Protein AF-A0A956XVD4-F1 (afdb_monomer)

Radius of gyration: 36.99 Å; Cα contacts (8 Å, |Δi|>4): 194; chains: 1; bounding box: 82×41×100 Å

pLDDT: mean 79.67, std 8.12, range [53.41, 93.25]

Solvent-accessible surface area (backbone atoms only — not comparable to full-atom values): 11921 Å² total; per-residue (Å²): 130,86,59,66,68,60,54,52,50,52,51,56,51,41,66,78,53,68,77,80,88,71,88,68,97,62,80,93,69,81,79,79,80,76,77,88,73,91,76,85,77,87,74,68,97,70,76,52,72,69,56,45,51,49,46,48,70,77,65,29,66,73,76,35,68,74,52,40,58,74,69,52,75,79,73,77,79,81,81,66,63,72,94,60,85,73,51,72,72,52,46,52,51,41,35,40,70,33,73,46,47,75,38,72,38,66,43,92,91,56,44,52,28,35,34,39,37,43,62,45,78,40,82,36,82,73,45,79,45,80,42,62,36,96,91,40,81,88,42,77,37,79,49,70,42,73,40,79,42,82,43,44,36,41,38,36,40,27,80,90,67,51,73,48,78,39,65,45,71,65,51,49,50,50,52,47,62,76,36,40,66,44,54,51,50,51,50,55,63,75,35,103

Secondary structure (DSSP, 8-state):
---HHHHHHHHHHHHHSPPPPPPPSS-S-PPPPPP--S------SS--HHHHHHHHHHH-GGGSHHHHHHHPPPPPPP----SSPPPHHHHHHHHHTTTTTTEEEE-SSSSEEEEEEEEEEEEEEEEEEEEEETTEEEEEEEEEEEEEEEEEEEEEEETTS-EEEEESHHHHHHHHHHTHHHHHHHHHHH--

Nearest PDB structures (foldseek):
  4zm8-assembly2_D  TM=3.188E-01  e=3.267E-01  Ixodes scapularis
  4r79-assembly1_B  TM=1.629E-01  e=5.714E-01  Drosophila mauritiana

Foldseek 3Di:
DDDVVVVVVVVVVCVVVPDDDDDDPDDPDDDPDPPPPVDDDDDDPDADPVNVVVCCVPPNPCPDPVNVVVVDDPDDDDQDDDPDQDDLVRLLVCQQVQVQQQPWFAAPPQGTKGKHKHKDWDKDFPDWDWDADPPGNVHIDTDTDIDTDIKMKMWIQGPVRDIDIDIDDVSSSVRCVRRVVRSSVSVNVVRD

Structure (mmCIF, N/CA/C/O backbone):
data_AF-A0A956XVD4-F1
#
_entry.id   AF-A0A956XVD4-F1
#
loop_
_atom_site.group_PDB
_atom_site.id
_atom_site.type_symbol
_atom_site.label_atom_id
_atom_site.label_alt_id
_atom_site.label_comp_id
_atom_site.label_asym_id
_atom_site.label_entity_id
_atom_site.label_seq_id
_atom_site.pdbx_PDB_ins_code
_atom_site.Cartn_x
_atom_site.Cartn_y
_atom_site.Cartn_z
_atom_site.occupancy
_atom_site.B_iso_or_equiv
_atom_site.auth_seq_id
_atom_site.auth_comp_id
_atom_site.auth_asym_id
_atom_site.auth_atom_id
_atom_site.pdbx_PDB_model_num
ATOM 1 N N . HIS A 1 1 ? 32.711 5.032 44.242 1.00 53.41 1 HIS A N 1
ATOM 2 C CA . HIS A 1 1 ? 31.603 4.250 44.829 1.00 53.41 1 HIS A CA 1
ATOM 3 C C . HIS A 1 1 ? 31.766 4.259 46.342 1.00 53.41 1 HIS A C 1
ATOM 5 O O . HIS A 1 1 ? 32.894 4.047 46.770 1.00 53.41 1 HIS A O 1
ATOM 11 N N . PRO A 1 2 ? 30.729 4.577 47.139 1.00 70.44 2 PRO A N 1
ATOM 12 C CA . PRO A 1 2 ? 30.855 4.567 48.596 1.00 70.44 2 PRO A CA 1
ATOM 13 C C . PRO A 1 2 ? 31.150 3.144 49.097 1.00 70.44 2 PRO A C 1
ATOM 15 O O . PRO A 1 2 ? 30.597 2.176 48.572 1.00 70.44 2 PRO A O 1
ATOM 18 N N . ASN A 1 3 ? 32.058 3.027 50.067 1.00 80.31 3 ASN A N 1
ATOM 19 C CA . ASN A 1 3 ? 32.515 1.761 50.631 1.00 80.31 3 ASN A CA 1
ATOM 20 C C . ASN A 1 3 ? 31.391 1.130 51.485 1.00 80.31 3 ASN A C 1
ATOM 22 O O . ASN A 1 3 ? 30.953 1.741 52.462 1.00 80.31 3 ASN A O 1
ATOM 26 N N . PRO A 1 4 ? 30.897 -0.076 51.154 1.00 80.31 4 PRO A N 1
ATOM 27 C CA . PRO A 1 4 ? 29.769 -0.689 51.859 1.00 80.31 4 PRO A CA 1
ATOM 28 C C . PRO A 1 4 ? 30.067 -0.993 53.336 1.00 80.31 4 PRO A C 1
ATOM 30 O O . PRO A 1 4 ? 29.146 -0.979 54.152 1.00 80.31 4 PRO A O 1
ATOM 33 N N . ALA A 1 5 ? 31.336 -1.213 53.697 1.00 83.31 5 ALA A N 1
ATOM 34 C CA . ALA A 1 5 ? 31.737 -1.438 55.086 1.00 83.31 5 ALA A CA 1
ATOM 35 C C . ALA A 1 5 ? 31.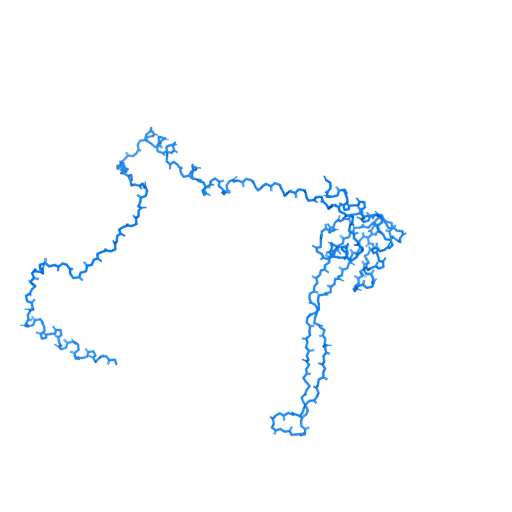562 -0.176 55.952 1.00 83.31 5 ALA A C 1
ATOM 37 O O . ALA A 1 5 ? 31.090 -0.260 57.084 1.00 83.31 5 ALA A O 1
ATOM 38 N N . GLU A 1 6 ? 31.869 0.999 55.400 1.00 84.75 6 GLU A N 1
ATOM 39 C CA . GLU A 1 6 ? 31.690 2.289 56.081 1.00 84.75 6 GLU A CA 1
ATOM 40 C C . GLU A 1 6 ? 30.208 2.623 56.270 1.00 84.75 6 GLU A C 1
ATOM 42 O O . GLU A 1 6 ? 29.808 3.086 57.337 1.00 84.75 6 GLU A O 1
ATOM 47 N N . LEU A 1 7 ? 29.372 2.327 55.267 1.00 83.50 7 LEU A N 1
ATOM 48 C CA . LEU A 1 7 ? 27.923 2.504 55.375 1.00 83.50 7 LEU A CA 1
ATOM 49 C C . LEU A 1 7 ? 27.330 1.613 56.474 1.00 83.50 7 LEU A C 1
ATOM 51 O O . LEU A 1 7 ? 26.501 2.071 57.258 1.00 83.50 7 LEU A O 1
ATOM 55 N N . TYR A 1 8 ? 27.762 0.352 56.545 1.00 84.44 8 TYR A N 1
ATOM 56 C CA . TYR A 1 8 ? 27.303 -0.577 57.575 1.00 84.44 8 TYR A CA 1
ATOM 57 C C . TYR A 1 8 ? 27.685 -0.098 58.980 1.00 84.44 8 TYR A C 1
ATOM 59 O O . TYR A 1 8 ? 26.832 -0.071 59.869 1.00 84.44 8 TYR A O 1
ATOM 67 N N . GLN A 1 9 ? 28.926 0.360 59.162 1.00 84.88 9 GLN A N 1
ATOM 68 C CA . GLN A 1 9 ? 29.383 0.908 60.437 1.00 84.88 9 GLN A CA 1
ATOM 69 C C . GLN A 1 9 ? 28.576 2.154 60.836 1.00 84.88 9 GLN A C 1
ATOM 71 O O . GLN A 1 9 ? 28.081 2.232 61.956 1.00 84.88 9 GLN A O 1
ATOM 76 N N . HIS A 1 10 ? 28.323 3.065 59.891 1.00 84.25 10 HIS A N 1
ATOM 77 C CA . HIS A 1 10 ? 27.513 4.264 60.119 1.00 84.25 10 HIS A CA 1
ATOM 78 C C . HIS A 1 10 ? 26.057 3.940 60.510 1.00 84.25 10 HIS A C 1
ATOM 80 O O . HIS A 1 10 ? 25.452 4.642 61.322 1.00 84.25 10 HIS A O 1
ATOM 86 N N . ILE A 1 11 ? 25.470 2.873 59.957 1.00 83.75 11 ILE A N 1
ATOM 87 C CA . ILE A 1 11 ? 24.129 2.407 60.346 1.00 83.75 11 ILE A CA 1
ATOM 88 C C . ILE A 1 11 ? 24.143 1.837 61.772 1.00 83.75 11 ILE A C 1
ATOM 90 O O . ILE A 1 11 ? 23.226 2.117 62.547 1.00 83.75 11 ILE A O 1
ATOM 94 N N . LEU A 1 12 ? 25.171 1.061 62.134 1.00 85.25 12 LEU A N 1
ATOM 95 C CA . LEU A 1 12 ? 25.326 0.529 63.492 1.00 85.25 12 LEU A CA 1
ATOM 96 C C . LEU A 1 12 ? 25.522 1.645 64.525 1.00 85.25 12 LEU A C 1
ATOM 98 O O . LEU A 1 12 ? 24.892 1.614 65.583 1.00 85.25 12 LEU A O 1
ATOM 102 N N . ASP A 1 13 ? 26.318 2.659 64.199 1.00 83.56 13 ASP A N 1
ATOM 103 C CA . ASP A 1 13 ? 26.520 3.829 65.055 1.00 83.56 13 ASP A CA 1
ATOM 104 C C . ASP A 1 13 ? 25.223 4.644 65.194 1.00 83.56 13 ASP A C 1
ATOM 106 O O . ASP A 1 13 ? 24.834 5.016 66.303 1.00 83.56 13 ASP A O 1
ATOM 110 N N . GLY A 1 14 ? 24.478 4.821 64.097 1.00 81.69 14 GLY A N 1
ATOM 111 C CA . GLY A 1 14 ? 23.162 5.470 64.101 1.00 81.69 14 GLY A CA 1
ATOM 112 C C . GLY A 1 14 ? 22.092 4.712 64.896 1.00 81.69 14 GLY A C 1
ATOM 113 O O . GLY A 1 14 ? 21.185 5.332 65.451 1.00 81.69 14 GLY A O 1
ATOM 114 N N . LYS A 1 15 ? 22.202 3.383 65.017 1.00 79.00 15 LYS A N 1
ATOM 115 C CA . LYS A 1 15 ? 21.350 2.581 65.912 1.00 79.00 15 LYS A CA 1
ATOM 116 C C . LYS A 1 15 ? 21.656 2.867 67.385 1.00 79.00 15 LYS A C 1
ATOM 118 O O . LYS A 1 15 ? 20.733 2.908 68.195 1.00 79.00 15 LYS A O 1
ATOM 123 N N . ASN A 1 16 ? 22.930 3.061 67.725 1.00 82.38 16 ASN A N 1
ATOM 124 C CA . ASN A 1 16 ? 23.367 3.356 69.092 1.00 82.38 16 ASN A CA 1
ATOM 125 C C . ASN A 1 16 ? 23.096 4.816 69.495 1.00 82.38 16 ASN A C 1
ATOM 127 O O . ASN A 1 16 ? 23.002 5.116 70.684 1.00 82.38 16 ASN A O 1
ATOM 131 N N . GLN A 1 17 ? 22.936 5.711 68.518 1.00 83.19 17 GLN A N 1
ATOM 132 C CA . GLN A 1 17 ? 22.578 7.118 68.711 1.00 83.19 17 GLN A CA 1
ATOM 133 C C . GLN A 1 17 ? 21.357 7.481 67.850 1.00 83.19 17 GLN A C 1
ATOM 135 O O . GLN A 1 17 ? 21.494 8.171 66.834 1.00 83.19 17 GLN A O 1
ATOM 140 N N . PRO A 1 18 ? 20.148 7.014 68.221 1.00 79.31 18 PRO A N 1
ATOM 141 C CA . PRO A 1 18 ? 18.955 7.255 67.426 1.00 79.31 18 PRO A CA 1
ATOM 142 C C . PRO A 1 18 ? 18.681 8.756 67.340 1.00 79.31 18 PRO A C 1
ATOM 144 O O . PRO A 1 18 ? 18.517 9.441 68.352 1.00 79.31 18 PRO A O 1
ATOM 147 N N . ARG A 1 19 ? 18.615 9.279 66.115 1.00 80.06 19 ARG A N 1
ATOM 148 C CA . ARG A 1 19 ? 18.271 10.682 65.886 1.00 80.06 19 ARG A CA 1
ATOM 149 C C . ARG A 1 19 ? 16.779 10.880 66.186 1.00 80.06 19 ARG A C 1
ATOM 151 O O . ARG A 1 19 ? 15.957 10.248 65.520 1.00 80.06 19 ARG A O 1
ATOM 158 N N . PRO A 1 20 ? 16.401 11.739 67.147 1.00 81.56 20 PRO A N 1
ATOM 159 C CA . PRO A 1 20 ? 14.997 11.982 67.447 1.00 81.56 20 PRO A CA 1
ATOM 160 C C . PRO A 1 20 ? 14.316 12.638 66.242 1.00 81.56 20 PRO A C 1
ATOM 162 O O . PRO A 1 20 ? 14.824 13.610 65.678 1.00 81.56 20 PRO A O 1
ATOM 165 N N . LEU A 1 21 ? 13.170 12.090 65.833 1.00 81.69 21 LEU A N 1
ATOM 166 C CA . LEU A 1 21 ? 12.344 12.683 64.786 1.00 81.69 21 LEU A CA 1
ATOM 167 C C . LEU A 1 21 ? 11.629 13.903 65.365 1.00 81.69 21 LEU A C 1
ATOM 169 O O . LEU A 1 21 ? 10.817 13.785 66.280 1.00 81.69 21 LEU A O 1
ATOM 173 N N . THR A 1 22 ? 11.930 15.079 64.830 1.00 83.75 22 THR A N 1
ATOM 174 C CA . THR A 1 22 ? 11.245 16.325 65.176 1.00 83.75 22 THR A CA 1
ATOM 175 C C . THR A 1 22 ? 10.204 16.642 64.113 1.00 83.75 22 THR A C 1
ATOM 177 O O . THR A 1 22 ? 10.495 16.554 62.918 1.00 83.75 22 THR A O 1
ATOM 180 N N . VAL A 1 23 ? 9.002 17.038 64.534 1.00 84.38 23 VAL A N 1
ATOM 181 C CA . VAL A 1 23 ? 7.972 17.530 63.611 1.00 84.38 23 VAL A CA 1
ATOM 182 C C . VAL A 1 23 ? 8.494 18.804 62.952 1.00 84.38 23 VAL A C 1
ATOM 184 O O . VAL A 1 23 ? 8.826 19.767 63.640 1.00 84.38 23 VAL A O 1
ATOM 187 N N . GLN A 1 24 ? 8.600 18.793 61.624 1.00 82.50 24 GLN A N 1
ATOM 188 C CA . GLN A 1 24 ? 8.979 19.983 60.870 1.00 82.50 24 GLN A CA 1
ATOM 189 C C . GLN A 1 24 ? 7.760 20.909 60.756 1.00 82.50 24 GLN A C 1
ATOM 191 O O . GLN A 1 24 ? 6.672 20.417 60.450 1.00 82.50 24 GLN A O 1
ATOM 196 N N . PRO A 1 25 ? 7.912 22.226 60.983 1.00 83.44 25 PRO A N 1
ATOM 197 C CA . PRO A 1 25 ? 6.799 23.172 60.899 1.00 83.44 25 PRO A CA 1
ATOM 198 C C . PRO A 1 25 ? 6.277 23.336 59.465 1.00 83.44 25 PRO A C 1
ATOM 200 O O . PRO A 1 25 ? 5.103 23.636 59.272 1.00 83.44 25 PRO A O 1
ATOM 203 N N . GLU A 1 26 ? 7.126 23.096 58.461 1.00 84.19 26 GLU A N 1
ATOM 204 C CA . GLU A 1 26 ? 6.766 23.168 57.048 1.00 84.19 26 GLU A CA 1
ATOM 205 C C . GLU A 1 26 ? 7.155 21.876 56.309 1.00 84.19 26 GLU A C 1
ATOM 207 O O . GLU A 1 26 ? 8.223 21.305 56.565 1.00 84.19 26 GLU A O 1
ATOM 212 N N . PRO A 1 27 ? 6.309 21.387 55.383 1.00 82.38 27 PRO A N 1
ATOM 213 C CA . PRO A 1 27 ? 6.600 20.186 54.617 1.00 82.38 27 PRO A CA 1
ATOM 214 C C . PRO A 1 27 ? 7.745 20.439 53.627 1.00 82.38 27 PRO A C 1
ATOM 216 O O . PRO A 1 27 ? 7.629 21.246 52.708 1.00 82.38 27 PRO A O 1
ATOM 219 N N . LEU A 1 28 ? 8.835 19.682 53.773 1.00 82.81 28 LEU A N 1
ATOM 220 C CA . LEU A 1 28 ? 9.997 19.735 52.871 1.00 82.81 28 LEU A CA 1
ATOM 221 C C . LEU A 1 28 ? 9.715 19.151 51.474 1.00 82.81 28 LEU A C 1
ATOM 223 O O . LEU A 1 28 ? 10.514 19.329 50.558 1.00 82.81 28 LEU A O 1
ATOM 227 N N . TYR A 1 29 ? 8.585 18.459 51.302 1.00 80.56 29 TYR A N 1
ATOM 228 C CA . TYR A 1 29 ? 8.195 17.818 50.050 1.00 80.56 29 TYR A CA 1
ATOM 229 C C . TYR A 1 29 ? 6.742 18.141 49.712 1.00 80.56 29 TYR A C 1
ATOM 231 O O . TYR A 1 29 ? 5.862 18.090 50.571 1.00 80.56 29 TYR A O 1
ATOM 239 N N . LYS A 1 30 ? 6.490 18.441 48.436 1.00 81.62 30 LYS A N 1
ATOM 240 C CA . LYS A 1 30 ? 5.142 18.584 47.884 1.00 81.62 30 LYS A CA 1
ATOM 241 C C . LYS A 1 30 ? 4.799 17.323 47.107 1.00 81.62 30 LYS A C 1
ATOM 243 O O . LYS A 1 30 ? 5.556 16.917 46.228 1.00 81.62 30 LYS A O 1
ATOM 248 N N . LEU A 1 31 ? 3.659 16.718 47.426 1.00 81.19 31 LEU A N 1
ATOM 249 C CA . LEU A 1 31 ? 3.096 15.665 46.588 1.00 81.19 31 LEU A CA 1
ATOM 250 C C . LEU A 1 31 ? 2.686 16.269 45.236 1.00 81.19 31 LEU A C 1
ATOM 252 O O . LEU A 1 31 ? 2.231 17.418 45.200 1.00 81.19 31 LEU A O 1
ATOM 256 N N . PRO A 1 32 ? 2.848 15.532 44.125 1.00 82.38 32 PRO A N 1
ATOM 257 C CA . PRO A 1 32 ? 2.326 15.977 42.844 1.00 82.38 32 PRO A CA 1
ATOM 258 C C . PRO A 1 32 ? 0.808 16.144 42.944 1.00 82.38 32 PRO A C 1
ATOM 260 O O . PRO A 1 32 ? 0.134 15.380 43.639 1.00 82.38 32 PRO A O 1
ATOM 263 N N . ALA A 1 33 ? 0.270 17.146 42.247 1.00 81.31 33 ALA A N 1
ATOM 264 C CA . ALA A 1 33 ? -1.173 17.293 42.142 1.00 81.31 33 ALA A CA 1
ATOM 265 C C . ALA A 1 33 ? -1.751 16.008 41.520 1.00 81.31 33 ALA A C 1
ATOM 267 O O . ALA A 1 33 ? -1.218 15.545 40.504 1.00 81.31 33 ALA A O 1
ATOM 268 N N . PRO A 1 34 ? -2.796 15.407 42.115 1.00 75.81 34 PRO A N 1
ATOM 269 C CA . PRO A 1 34 ? -3.430 14.244 41.522 1.00 75.81 34 PRO A CA 1
ATOM 270 C C . PRO A 1 34 ? -3.939 14.605 40.120 1.00 75.81 34 PRO A C 1
ATOM 272 O O . PRO A 1 34 ? -4.368 15.743 39.895 1.00 75.81 34 PRO A O 1
ATOM 275 N N . PRO A 1 35 ? -3.885 13.664 39.163 1.00 78.19 35 PRO A N 1
ATOM 276 C CA . PRO A 1 35 ? -4.426 13.910 37.837 1.00 78.19 35 PRO A CA 1
ATOM 277 C C . PRO A 1 35 ? -5.919 14.257 37.951 1.00 78.19 35 PRO A C 1
ATOM 279 O O . PRO A 1 35 ? -6.598 13.731 38.837 1.00 78.19 35 PRO A O 1
ATOM 282 N N . PRO A 1 36 ? -6.455 15.124 37.076 1.00 73.62 36 PRO A N 1
ATOM 283 C CA . PRO A 1 36 ? -7.881 15.411 37.047 1.00 73.62 36 PRO A CA 1
ATOM 284 C C . PRO A 1 36 ? -8.636 14.150 36.609 1.00 73.62 36 PRO A C 1
ATOM 286 O O . PRO A 1 36 ? -8.777 13.861 35.422 1.00 73.62 36 PRO A O 1
ATOM 289 N N . ILE A 1 37 ? -9.099 13.366 37.581 1.00 68.19 37 ILE A N 1
ATOM 290 C CA . ILE A 1 37 ? -9.984 12.229 37.346 1.00 68.19 37 ILE A CA 1
ATOM 291 C C . ILE A 1 37 ? -11.365 12.815 37.044 1.00 68.19 37 ILE A C 1
ATOM 293 O O . ILE A 1 37 ? -12.005 13.397 37.916 1.00 68.19 37 ILE A O 1
ATOM 297 N N . THR A 1 38 ? -11.829 12.689 35.801 1.00 64.19 38 THR A N 1
ATOM 298 C CA . THR A 1 38 ? -13.123 13.247 35.366 1.00 64.19 38 THR A CA 1
ATOM 299 C C . THR A 1 38 ? -14.325 12.517 35.959 1.00 64.19 38 THR A C 1
ATOM 301 O O . THR A 1 38 ? -15.432 13.053 35.952 1.00 64.19 38 THR A O 1
ATOM 304 N N . ARG A 1 39 ? -14.137 11.301 36.485 1.00 63.12 39 ARG A N 1
ATOM 305 C CA . ARG A 1 39 ? -15.208 10.520 37.106 1.00 63.12 39 ARG A CA 1
ATOM 306 C C . ARG A 1 39 ? -14.649 9.537 38.128 1.00 63.12 39 ARG A C 1
ATOM 308 O O . ARG A 1 39 ? -13.939 8.604 37.769 1.00 63.12 39 ARG A O 1
ATOM 315 N N . PHE A 1 40 ? -14.992 9.749 39.392 1.00 56.84 40 PHE A N 1
ATOM 316 C CA . PHE A 1 40 ? -14.792 8.782 40.465 1.00 56.84 40 PHE A CA 1
ATOM 317 C C . PHE A 1 40 ? -16.179 8.279 40.863 1.00 56.84 40 PHE A C 1
ATOM 319 O O . PHE A 1 40 ? -17.046 9.089 41.193 1.00 56.84 40 PHE A O 1
ATOM 326 N N . VAL A 1 41 ? -16.424 6.974 40.757 1.00 59.78 41 VAL A N 1
ATOM 327 C CA . VAL A 1 41 ? -17.734 6.384 41.059 1.00 59.78 41 VAL A CA 1
ATOM 328 C C . VAL A 1 41 ? -17.529 5.312 42.111 1.00 59.78 41 VAL A C 1
ATOM 330 O O . VAL A 1 41 ? -16.741 4.390 41.917 1.00 59.78 41 VAL A O 1
ATOM 333 N N . PHE A 1 42 ? -18.228 5.452 43.231 1.00 59.50 42 PHE A N 1
ATOM 334 C CA . PHE A 1 42 ? -18.310 4.400 44.231 1.00 59.50 42 PHE A CA 1
ATOM 335 C C . PHE A 1 42 ? -19.310 3.360 43.731 1.00 59.50 42 PHE A C 1
ATOM 337 O O . PHE A 1 42 ? -20.489 3.669 43.554 1.00 59.50 42 PHE A O 1
ATOM 344 N N . ALA A 1 43 ? -18.821 2.157 43.442 1.00 63.00 43 ALA A N 1
ATOM 345 C CA . ALA A 1 43 ? -19.676 1.019 43.144 1.00 63.00 43 ALA A CA 1
ATOM 346 C C . ALA A 1 43 ? -20.137 0.377 44.467 1.00 63.00 43 ALA A C 1
ATOM 348 O O . ALA A 1 43 ? -19.338 0.305 45.403 1.00 63.00 43 ALA A O 1
ATOM 349 N N . PRO A 1 44 ? -21.396 -0.076 44.568 1.00 68.12 44 PRO A N 1
ATOM 350 C CA . PRO A 1 44 ? -21.841 -0.919 45.672 1.00 68.12 44 PRO A CA 1
ATOM 351 C C . PRO A 1 44 ? -21.053 -2.237 45.694 1.00 68.12 44 PRO A C 1
ATOM 353 O O . PRO A 1 44 ? -20.711 -2.761 44.634 1.00 68.12 44 PRO A O 1
ATOM 356 N N . ASP A 1 45 ? -20.821 -2.805 46.880 1.00 73.06 45 ASP A N 1
ATOM 357 C CA . ASP A 1 45 ? -20.114 -4.091 47.026 1.00 73.06 45 ASP A CA 1
ATOM 358 C C . ASP A 1 45 ? -20.857 -5.265 46.357 1.00 73.06 45 ASP A C 1
ATOM 360 O O . ASP A 1 45 ? -20.249 -6.276 46.008 1.00 73.06 45 ASP A O 1
ATOM 364 N N . ILE A 1 46 ? -22.176 -5.134 46.161 1.00 76.38 46 ILE A N 1
ATOM 365 C CA . ILE A 1 46 ? -23.029 -6.114 45.483 1.00 76.38 46 ILE A CA 1
ATOM 366 C C . ILE A 1 46 ? -23.896 -5.372 44.465 1.00 76.38 46 ILE A C 1
ATOM 368 O O . ILE A 1 46 ? -24.658 -4.480 44.830 1.00 76.38 46 ILE A O 1
ATOM 372 N N . ILE A 1 47 ? -23.779 -5.759 43.195 1.00 79.06 47 ILE A N 1
ATOM 373 C CA . ILE A 1 47 ? -24.565 -5.217 42.084 1.00 79.06 47 ILE A CA 1
ATOM 374 C C . ILE A 1 47 ? -25.681 -6.219 41.768 1.00 79.06 47 ILE A C 1
ATOM 376 O O . ILE A 1 47 ? -25.395 -7.354 41.389 1.00 79.06 47 ILE A O 1
ATOM 380 N N . ASP A 1 48 ? -26.938 -5.807 41.935 1.00 87.31 48 ASP A N 1
ATOM 381 C CA . ASP A 1 48 ? -28.104 -6.566 41.466 1.00 87.31 48 ASP A CA 1
ATOM 382 C C . ASP A 1 48 ? -28.349 -6.349 39.955 1.00 87.31 48 ASP A C 1
ATOM 384 O O . ASP A 1 48 ? -27.707 -5.512 39.315 1.00 87.31 48 ASP A O 1
ATOM 388 N N . GLU A 1 49 ? -29.250 -7.128 39.348 1.00 88.06 49 GLU A N 1
ATOM 389 C CA . GLU A 1 49 ? -29.502 -7.063 37.899 1.00 88.06 49 GLU A CA 1
ATOM 390 C C . GLU A 1 49 ? -29.995 -5.681 37.437 1.00 88.06 49 GLU A C 1
ATOM 392 O O . GLU A 1 49 ? -29.570 -5.192 36.386 1.00 88.06 49 GLU A O 1
ATOM 397 N N . GLU A 1 50 ? -30.847 -5.021 38.224 1.00 86.75 50 GLU A N 1
ATOM 398 C CA . GLU A 1 50 ? -31.392 -3.701 37.889 1.00 86.75 50 GLU A CA 1
ATOM 399 C C . GLU A 1 50 ? -30.305 -2.618 37.937 1.00 86.75 50 GLU A C 1
ATOM 401 O O . GLU A 1 50 ? -30.185 -1.793 37.023 1.00 86.75 50 GLU A O 1
ATOM 406 N N . GLN A 1 51 ? -29.456 -2.649 38.964 1.00 81.69 51 GLN A N 1
ATOM 407 C CA . GLN A 1 51 ? -28.304 -1.762 39.102 1.00 81.69 51 GLN A CA 1
ATOM 408 C C . GLN A 1 51 ? -27.261 -2.034 38.020 1.00 81.69 51 GLN A C 1
ATOM 410 O O . GLN A 1 51 ? -26.709 -1.089 37.453 1.00 81.69 51 GLN A O 1
ATOM 415 N N . GLY A 1 52 ? -27.021 -3.302 37.681 1.00 82.38 52 GLY A N 1
ATOM 416 C CA . GLY A 1 52 ? -26.125 -3.697 36.599 1.00 82.38 52 GLY A CA 1
ATOM 417 C C . GLY A 1 52 ? -26.588 -3.146 35.253 1.00 82.38 52 GLY A C 1
ATOM 418 O O . GLY A 1 52 ? -25.806 -2.512 34.538 1.00 82.38 52 GLY A O 1
ATOM 419 N N . LEU A 1 53 ? -27.877 -3.298 34.937 1.00 85.88 53 LEU A N 1
ATOM 420 C CA . LEU A 1 53 ? -28.464 -2.742 33.720 1.00 85.88 53 LEU A CA 1
ATOM 421 C C . LEU A 1 53 ? -28.320 -1.217 33.681 1.00 85.88 53 LEU A C 1
ATOM 423 O O . LEU A 1 53 ? -27.899 -0.661 32.663 1.00 85.88 53 LEU A O 1
ATOM 427 N N . ARG A 1 54 ? -28.605 -0.541 34.797 1.00 83.50 54 ARG A N 1
ATOM 428 C CA . ARG A 1 54 ? -28.462 0.912 34.908 1.00 83.50 54 ARG A CA 1
ATOM 429 C C . ARG A 1 54 ? -27.015 1.366 34.697 1.00 83.50 54 ARG A C 1
ATOM 431 O O . ARG A 1 54 ? -26.780 2.308 33.943 1.00 83.50 54 ARG A O 1
ATOM 438 N N . LEU A 1 55 ? -26.035 0.678 35.284 1.00 83.31 55 LEU A N 1
ATOM 439 C CA . LEU A 1 55 ? -24.611 0.982 35.101 1.00 83.31 55 LEU A CA 1
ATOM 440 C C . LEU A 1 55 ? -24.162 0.783 33.648 1.00 83.31 55 LEU A C 1
ATOM 442 O O . LEU A 1 55 ? -23.446 1.625 33.108 1.00 83.31 55 LEU A O 1
ATOM 446 N N . ILE A 1 56 ? -24.620 -0.278 32.981 1.00 83.88 56 ILE A N 1
ATOM 447 C CA . ILE A 1 56 ? -24.323 -0.524 31.561 1.00 83.88 56 ILE A CA 1
ATOM 448 C C . ILE A 1 56 ? -24.959 0.552 30.674 1.00 83.88 56 ILE A C 1
ATOM 450 O O . ILE A 1 56 ? -24.328 1.027 29.723 1.00 83.88 56 ILE A O 1
ATOM 454 N N . GLN A 1 57 ? -26.192 0.961 30.972 1.00 83.75 57 GLN A N 1
ATOM 455 C CA . GLN A 1 57 ? -26.882 2.005 30.221 1.00 83.75 57 GLN A CA 1
ATOM 456 C C . GLN A 1 57 ? -26.248 3.378 30.440 1.00 83.75 57 GLN A C 1
ATOM 458 O O . GLN A 1 57 ? -26.076 4.119 29.479 1.00 83.75 57 GLN A O 1
ATOM 463 N N . GLU A 1 58 ? -25.880 3.750 31.662 1.00 81.75 58 GLU A N 1
ATOM 464 C CA . GLU A 1 58 ? -25.359 5.088 31.971 1.00 81.75 58 GLU A CA 1
ATOM 465 C C . GLU A 1 58 ? -23.851 5.223 31.712 1.00 81.75 58 GLU A C 1
ATOM 467 O O . GLU A 1 58 ? -23.382 6.302 31.338 1.00 81.75 58 GLU A O 1
ATOM 472 N N . GLN A 1 59 ? -23.089 4.145 31.914 1.00 78.31 59 GLN A N 1
ATOM 473 C CA . GLN A 1 59 ? -21.623 4.171 31.981 1.00 78.31 59 GLN A CA 1
ATOM 474 C C . GLN A 1 59 ? -20.938 3.044 31.200 1.00 78.31 59 GLN A C 1
ATOM 476 O O . GLN A 1 59 ? -19.719 2.898 31.285 1.00 78.31 59 GLN A O 1
ATOM 481 N N . GLY A 1 60 ? -21.682 2.250 30.429 1.00 80.25 60 GLY A N 1
ATOM 482 C CA . GLY A 1 60 ? -21.102 1.171 29.641 1.00 80.25 60 GLY A CA 1
ATOM 483 C C . GLY A 1 60 ? -20.009 1.673 28.695 1.00 80.25 60 GLY A C 1
ATOM 484 O O . GLY A 1 60 ? -20.179 2.677 28.000 1.00 80.25 60 GLY A O 1
ATOM 485 N N . ALA A 1 61 ? -18.896 0.936 28.632 1.00 79.81 61 ALA A N 1
ATOM 486 C CA . ALA A 1 61 ? -17.746 1.257 27.781 1.00 79.81 61 ALA A CA 1
ATOM 487 C C . ALA A 1 61 ? -18.122 1.412 26.296 1.00 79.81 61 ALA A C 1
ATOM 489 O O . ALA A 1 61 ? -17.466 2.158 25.569 1.00 79.81 61 ALA A O 1
ATOM 490 N N . TRP A 1 62 ? -19.224 0.780 25.874 1.00 79.69 62 TRP A N 1
ATOM 491 C CA . TRP A 1 62 ? -19.793 0.917 24.538 1.00 79.69 62 TRP A CA 1
ATOM 492 C C . TRP A 1 62 ? -20.160 2.359 24.180 1.00 79.69 62 TRP A C 1
ATOM 494 O O . TRP A 1 62 ? -20.114 2.706 23.011 1.00 79.69 62 TRP A O 1
ATOM 504 N N . LYS A 1 63 ? -20.473 3.231 25.144 1.00 80.44 63 LYS A N 1
ATOM 505 C CA . LYS A 1 63 ? -20.742 4.654 24.877 1.00 80.44 63 LYS A CA 1
ATOM 506 C C . LYS A 1 63 ? -19.484 5.482 24.627 1.00 80.44 63 LYS A C 1
ATOM 508 O O . LYS A 1 63 ? -19.591 6.640 24.236 1.00 80.44 63 LYS A O 1
ATO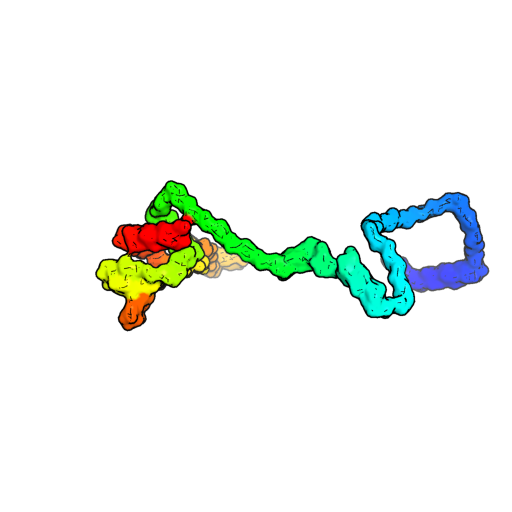M 513 N N . SER A 1 64 ? -18.298 4.940 24.901 1.00 84.31 64 SER A N 1
ATOM 514 C CA . SER A 1 64 ? -17.060 5.689 24.711 1.00 84.31 64 SER A CA 1
ATOM 515 C C . SER A 1 64 ? -16.742 5.842 23.224 1.00 84.31 64 SER A C 1
ATOM 517 O O . SER A 1 64 ? -16.822 4.883 22.458 1.00 84.31 64 SER A O 1
ATOM 519 N N . ASN A 1 65 ? -16.317 7.044 22.824 1.00 81.06 65 ASN A N 1
ATOM 520 C CA . ASN A 1 65 ? -15.920 7.320 21.441 1.00 81.06 65 ASN A CA 1
ATOM 521 C C . ASN A 1 65 ? -14.792 6.391 20.970 1.00 81.06 65 ASN A C 1
ATOM 523 O O . ASN A 1 65 ? -14.789 5.973 19.822 1.00 81.06 65 ASN A O 1
ATOM 527 N N . GLY A 1 66 ? -13.860 6.033 21.862 1.00 84.06 66 GLY A N 1
ATOM 528 C CA . GLY A 1 66 ? -12.777 5.103 21.540 1.00 84.06 66 GLY A CA 1
ATOM 529 C C . GLY A 1 66 ? -13.282 3.699 21.209 1.00 84.06 66 GLY A C 1
ATOM 530 O O . GLY A 1 66 ? -12.815 3.098 20.250 1.00 84.06 66 GLY A O 1
ATOM 531 N N . PHE A 1 67 ? -14.267 3.190 21.955 1.00 83.81 67 PHE A N 1
ATOM 532 C CA . PHE A 1 67 ? -14.874 1.893 21.661 1.00 83.81 67 PHE A CA 1
ATOM 533 C C . PHE A 1 67 ? -15.755 1.943 20.407 1.00 83.81 67 PHE A C 1
ATOM 535 O O . PHE A 1 67 ? -15.703 1.029 19.591 1.00 83.81 67 P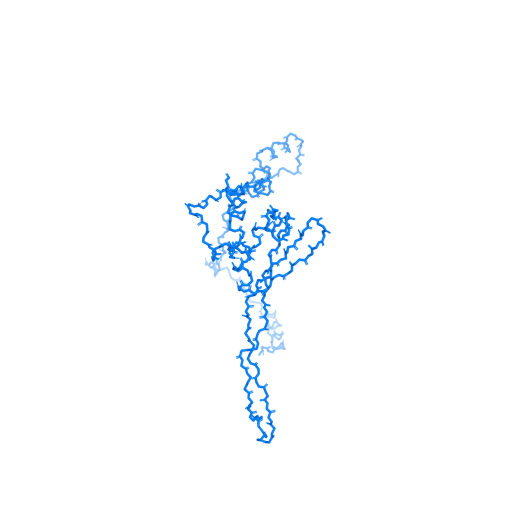HE A O 1
ATOM 542 N N . GLN A 1 68 ? -16.520 3.022 20.213 1.00 86.38 68 GLN A N 1
ATOM 543 C CA . GLN A 1 68 ? -17.318 3.221 18.998 1.00 86.38 68 GLN A CA 1
ATOM 544 C C . GLN A 1 68 ? -16.445 3.312 17.743 1.00 86.38 68 GLN A C 1
ATOM 546 O O . GLN A 1 68 ? -16.787 2.709 16.735 1.00 86.38 68 GLN A O 1
ATOM 551 N N . ALA A 1 69 ? -15.280 3.960 17.820 1.00 84.44 69 ALA A N 1
ATOM 552 C CA . ALA A 1 69 ? -14.333 4.035 16.708 1.00 84.44 69 ALA A CA 1
ATOM 553 C C . ALA A 1 69 ? -13.800 2.657 16.271 1.00 84.44 69 ALA A C 1
ATOM 555 O O . ALA A 1 69 ? -13.487 2.466 15.102 1.00 84.44 69 ALA A O 1
ATOM 556 N N . LEU A 1 70 ? -13.716 1.678 17.182 1.00 85.00 70 LEU A N 1
ATOM 557 C CA . LEU A 1 70 ? -13.323 0.303 16.837 1.00 85.00 70 LEU A CA 1
ATOM 558 C C . LEU A 1 70 ? -14.429 -0.464 16.102 1.00 85.00 70 LEU A C 1
ATOM 560 O O . LEU A 1 70 ? -14.140 -1.425 15.393 1.00 85.00 70 LEU A O 1
ATOM 564 N N . LEU A 1 71 ? -15.685 -0.062 16.302 1.00 86.81 71 LEU A N 1
ATOM 565 C CA . LEU A 1 71 ? -16.855 -0.631 15.635 1.00 86.81 71 LEU A CA 1
ATOM 566 C C . LEU A 1 71 ? -17.268 0.174 14.396 1.00 86.81 71 LEU A C 1
ATOM 568 O O . LEU A 1 71 ? -18.159 -0.251 13.660 1.00 86.81 71 LEU A O 1
ATOM 572 N N . GLU A 1 72 ? -16.648 1.332 14.171 1.00 83.56 72 GLU A N 1
ATOM 573 C CA . GLU A 1 72 ? -16.946 2.196 13.041 1.00 83.56 72 GLU A CA 1
ATOM 574 C C . GLU A 1 72 ? -16.494 1.509 11.749 1.00 83.56 72 GLU A C 1
ATOM 576 O O . GLU A 1 72 ? -15.323 1.178 11.557 1.00 83.56 72 GLU A O 1
ATOM 581 N N . VAL A 1 73 ? -17.449 1.271 10.850 1.00 83.69 73 VAL A N 1
ATOM 582 C CA . VAL A 1 73 ? -17.148 0.722 9.528 1.00 83.69 73 VAL A CA 1
ATOM 583 C C . VAL A 1 73 ? -16.327 1.769 8.768 1.00 83.69 73 VAL A C 1
ATOM 585 O O . VAL A 1 73 ? -16.776 2.915 8.667 1.00 83.69 73 VAL A O 1
ATOM 588 N N . PRO A 1 74 ? -15.151 1.411 8.213 1.00 77.88 74 PRO A N 1
ATOM 589 C CA . PRO A 1 74 ? -14.356 2.336 7.420 1.00 77.88 74 PRO A CA 1
ATOM 590 C C . PRO A 1 74 ? -15.214 2.945 6.317 1.00 77.88 74 PRO A C 1
ATOM 592 O O . PRO A 1 74 ? -15.864 2.223 5.555 1.00 77.88 74 PRO A O 1
ATOM 595 N N . ARG A 1 75 ? -15.225 4.279 6.232 1.00 76.19 75 ARG A N 1
ATOM 596 C CA . ARG A 1 75 ? -15.922 4.962 5.144 1.00 76.19 75 ARG A CA 1
ATOM 597 C C . ARG A 1 75 ? -15.360 4.469 3.808 1.00 76.19 75 ARG A C 1
ATOM 599 O O . ARG A 1 75 ? -14.137 4.331 3.694 1.00 76.19 75 ARG A O 1
ATOM 606 N N . PRO A 1 76 ? -16.219 4.204 2.807 1.00 77.50 76 PRO A N 1
ATOM 607 C CA . PRO A 1 76 ? -15.729 3.928 1.470 1.00 77.50 76 PRO A CA 1
ATOM 608 C C . PRO A 1 76 ? -14.825 5.093 1.040 1.00 77.50 76 PRO A C 1
ATOM 610 O O . PRO A 1 76 ? -15.148 6.248 1.342 1.00 77.50 76 PRO A O 1
ATOM 613 N N . PRO A 1 77 ? -13.672 4.808 0.413 1.00 73.25 77 PRO A N 1
ATOM 614 C CA . PRO A 1 77 ? -12.760 5.853 -0.024 1.00 73.25 77 PRO A CA 1
ATOM 615 C C . PRO A 1 77 ? -13.502 6.830 -0.938 1.00 73.25 77 PRO A C 1
ATOM 617 O O . PRO A 1 77 ? -14.292 6.409 -1.784 1.00 73.25 77 PRO A O 1
ATOM 620 N N . GLU A 1 78 ? -13.256 8.129 -0.755 1.00 68.88 78 GLU A N 1
ATOM 621 C CA . GLU A 1 78 ? -13.826 9.153 -1.629 1.00 68.88 78 GLU A CA 1
ATOM 622 C C . GLU A 1 78 ? -13.398 8.880 -3.077 1.00 68.88 78 GLU A C 1
ATOM 624 O O . GLU A 1 78 ? -12.218 8.649 -3.360 1.00 68.88 78 GLU A O 1
ATOM 629 N N . GLN A 1 79 ? -14.368 8.873 -3.994 1.00 63.09 79 GLN A N 1
ATOM 630 C CA . GLN A 1 79 ? -14.094 8.783 -5.424 1.00 63.09 79 GLN A CA 1
ATOM 631 C C . GLN A 1 79 ? -13.402 10.075 -5.858 1.00 63.09 79 GLN A C 1
ATOM 633 O O . GLN A 1 79 ? -13.997 11.151 -5.872 1.00 63.09 79 GLN A O 1
ATOM 638 N N . ILE A 1 80 ? -12.112 9.972 -6.167 1.00 62.03 80 ILE A N 1
ATOM 639 C CA . ILE A 1 80 ? -11.328 11.085 -6.694 1.00 62.03 80 ILE A CA 1
ATOM 640 C C . ILE A 1 80 ? -11.496 11.084 -8.212 1.00 62.03 80 ILE A C 1
ATOM 642 O O . ILE A 1 80 ? -10.937 10.224 -8.894 1.00 62.03 80 ILE A O 1
ATOM 646 N N . GLU A 1 81 ? -12.218 12.071 -8.738 1.00 59.03 81 GLU A N 1
ATOM 647 C CA . GLU A 1 81 ? -12.285 12.313 -10.178 1.00 59.03 81 GLU A CA 1
ATOM 648 C C . GLU A 1 81 ? -11.067 13.139 -10.633 1.00 59.03 81 GLU A C 1
ATOM 650 O O . GLU A 1 81 ? -10.854 14.266 -10.167 1.00 59.03 81 GLU A O 1
ATOM 655 N N . PRO A 1 82 ? -10.236 12.633 -11.558 1.00 59.66 82 PRO A N 1
ATOM 656 C CA . PRO A 1 82 ? -9.174 13.438 -12.137 1.00 59.66 82 PRO A CA 1
ATOM 657 C C . PRO A 1 82 ? -9.770 14.526 -13.044 1.00 59.66 82 PRO A C 1
ATOM 659 O O . PRO A 1 82 ? -10.353 14.235 -14.085 1.00 59.66 82 PRO A O 1
ATOM 662 N N . VAL A 1 83 ? -9.546 15.798 -12.689 1.00 67.56 83 VAL A N 1
ATOM 663 C CA . VAL A 1 83 ? -10.017 16.985 -13.443 1.00 67.56 83 VAL A CA 1
ATOM 664 C C . VAL A 1 83 ? -9.522 16.998 -14.900 1.00 67.56 83 VAL A C 1
ATOM 666 O O . VAL A 1 83 ? -10.137 17.603 -15.775 1.00 67.56 83 VAL A O 1
ATOM 669 N N . VAL A 1 84 ? -8.399 16.329 -15.181 1.00 69.31 84 VAL A N 1
ATOM 670 C CA . VAL A 1 84 ? -7.806 16.232 -16.519 1.00 69.31 84 VAL A CA 1
ATOM 671 C C . VAL A 1 84 ? -7.365 14.798 -16.782 1.00 69.31 84 VAL A C 1
ATOM 673 O O . VAL A 1 84 ? -6.734 14.171 -15.930 1.00 69.31 84 VAL A O 1
ATOM 676 N N . ALA A 1 85 ? -7.633 14.301 -17.993 1.00 66.75 85 ALA A N 1
ATOM 677 C CA . ALA A 1 85 ? -7.169 12.987 -18.423 1.00 66.75 85 ALA A CA 1
ATOM 678 C C . ALA A 1 85 ? -5.634 12.869 -18.275 1.00 66.75 85 ALA A C 1
ATOM 680 O O . ALA A 1 85 ? -4.895 13.771 -18.697 1.00 66.75 85 ALA A O 1
ATOM 681 N N . PRO A 1 86 ? -5.125 11.772 -17.691 1.00 70.81 86 PRO A N 1
ATOM 682 C CA . PRO A 1 86 ? -3.704 11.633 -17.417 1.00 70.81 86 PRO A CA 1
ATOM 683 C C . PRO A 1 86 ? -2.886 11.591 -18.717 1.00 70.81 86 PRO A C 1
ATOM 685 O O . PRO A 1 86 ? -3.219 10.911 -19.687 1.00 70.81 86 PRO A O 1
ATOM 688 N N . ARG A 1 87 ? -1.774 12.337 -18.738 1.00 79.56 87 ARG A N 1
ATOM 689 C CA . ARG A 1 87 ? -0.782 12.288 -19.825 1.00 79.56 87 ARG A CA 1
ATOM 690 C C . ARG A 1 87 ? -0.057 10.931 -19.813 1.00 79.56 87 ARG A C 1
ATOM 692 O O . ARG A 1 87 ? -0.029 10.295 -18.762 1.00 79.56 87 ARG A O 1
ATOM 699 N N . PRO A 1 88 ? 0.602 10.501 -20.908 1.00 74.62 88 PRO A N 1
ATOM 700 C CA . PRO A 1 88 ? 1.293 9.205 -20.957 1.00 74.62 88 PRO A CA 1
ATOM 701 C C . PRO A 1 88 ? 2.273 8.965 -19.796 1.00 74.62 88 PRO A C 1
ATOM 703 O O . PRO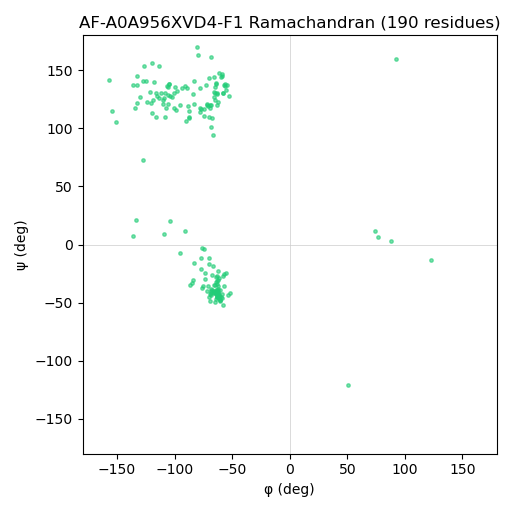 A 1 88 ? 2.250 7.901 -19.189 1.00 74.62 88 PRO A O 1
ATOM 706 N N . GLY A 1 89 ? 3.050 9.981 -19.399 1.00 72.88 89 GLY A N 1
ATOM 707 C CA . GLY A 1 89 ? 3.928 9.882 -18.225 1.00 72.88 89 GLY A CA 1
ATOM 708 C C . GLY A 1 89 ? 3.175 9.702 -16.898 1.00 72.88 89 GLY A C 1
ATOM 709 O O . GLY A 1 89 ? 3.619 8.958 -16.032 1.00 72.88 89 GLY A O 1
ATOM 710 N N . HIS A 1 90 ? 1.996 10.315 -16.746 1.00 77.94 90 HIS A N 1
ATOM 711 C CA . HIS A 1 90 ? 1.139 10.088 -15.577 1.00 77.94 90 HIS A CA 1
ATOM 712 C C . HIS A 1 90 ? 0.520 8.686 -15.605 1.00 77.94 90 HIS A C 1
ATOM 714 O O . HIS A 1 90 ? 0.405 8.053 -14.563 1.00 77.94 90 HIS A O 1
ATOM 720 N N . MET A 1 91 ? 0.173 8.169 -16.787 1.00 79.56 91 MET A N 1
ATOM 721 C CA . MET A 1 91 ? -0.317 6.795 -16.935 1.00 79.56 91 MET A CA 1
ATOM 722 C C . MET A 1 91 ? 0.749 5.777 -16.536 1.00 79.56 91 MET A C 1
ATOM 724 O O . MET A 1 91 ? 0.427 4.816 -15.848 1.00 79.56 91 MET A O 1
ATOM 728 N N . ALA A 1 92 ? 2.017 6.019 -16.880 1.00 75.56 92 ALA A N 1
ATOM 729 C CA . ALA A 1 92 ? 3.121 5.172 -16.439 1.00 75.56 92 ALA A CA 1
ATOM 730 C C . ALA A 1 92 ? 3.210 5.115 -14.906 1.00 75.56 92 ALA A C 1
ATOM 732 O O . ALA A 1 92 ? 3.332 4.030 -14.349 1.00 75.56 92 ALA A O 1
ATOM 733 N N . LEU A 1 93 ? 3.049 6.252 -14.218 1.00 76.19 93 LEU A N 1
ATOM 734 C CA . LEU A 1 93 ? 3.003 6.295 -12.751 1.00 76.19 93 LEU A CA 1
ATOM 735 C C . LEU A 1 93 ? 1.794 5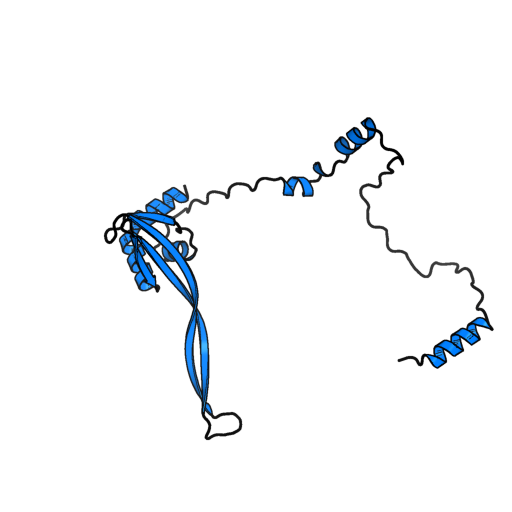.543 -12.179 1.00 76.19 93 LEU A C 1
ATOM 737 O O . LEU A 1 93 ? 1.936 4.819 -11.201 1.00 76.19 93 LEU A O 1
ATOM 741 N N . VAL A 1 94 ? 0.615 5.674 -12.791 1.00 80.81 94 VAL A N 1
ATOM 742 C CA . VAL A 1 94 ? -0.607 4.962 -12.372 1.00 80.81 94 VAL A CA 1
ATOM 743 C C . VAL A 1 94 ? -0.445 3.444 -12.528 1.00 80.81 94 VAL A C 1
ATOM 745 O O . VAL A 1 94 ? -0.813 2.687 -11.627 1.00 80.81 94 VAL A O 1
ATOM 748 N N . LEU A 1 95 ? 0.145 2.991 -13.639 1.00 79.81 95 LEU A N 1
ATOM 749 C CA . LEU A 1 95 ? 0.479 1.581 -13.859 1.00 79.81 95 LEU A CA 1
ATOM 750 C C . LEU A 1 95 ? 1.531 1.098 -12.847 1.00 79.81 95 LEU A C 1
ATOM 752 O O . LEU A 1 95 ? 1.336 0.063 -12.212 1.00 79.81 95 LEU A O 1
ATOM 756 N N . ALA A 1 96 ? 2.601 1.869 -12.640 1.00 72.94 96 ALA A N 1
ATOM 757 C CA . ALA A 1 96 ? 3.687 1.562 -11.705 1.00 72.94 96 ALA A CA 1
ATOM 758 C C . ALA A 1 96 ? 3.227 1.504 -10.237 1.00 72.94 96 ALA A C 1
ATOM 760 O O . ALA A 1 96 ? 3.719 0.683 -9.460 1.00 72.94 96 ALA A O 1
ATOM 761 N N . ALA A 1 97 ? 2.253 2.339 -9.865 1.00 76.69 97 ALA A N 1
ATOM 762 C CA . ALA A 1 97 ? 1.618 2.348 -8.549 1.00 76.69 97 ALA A CA 1
ATOM 763 C C . ALA A 1 97 ? 0.641 1.174 -8.345 1.00 76.69 97 ALA A C 1
ATOM 765 O O . ALA A 1 97 ? 0.072 1.024 -7.266 1.00 76.69 97 ALA A O 1
ATOM 766 N N . GLY A 1 98 ? 0.420 0.346 -9.372 1.00 77.25 98 GLY A N 1
ATOM 767 C CA . GLY A 1 98 ? -0.460 -0.817 -9.307 1.00 77.25 98 GLY A CA 1
ATOM 768 C C . GLY A 1 98 ? -1.951 -0.478 -9.310 1.00 77.25 98 GLY A C 1
ATOM 769 O O . GLY A 1 98 ? -2.785 -1.350 -9.080 1.00 77.25 98 GLY A O 1
ATOM 770 N N . VAL A 1 99 ? -2.322 0.768 -9.606 1.00 79.75 99 VAL A N 1
ATOM 771 C CA . VAL A 1 99 ? -3.723 1.223 -9.630 1.00 79.75 99 VAL A CA 1
ATOM 772 C C . VAL A 1 99 ? -4.530 0.503 -10.715 1.00 79.75 99 VAL A C 1
ATOM 774 O O . VAL A 1 99 ? -5.727 0.236 -10.558 1.00 79.75 99 VAL A O 1
ATOM 777 N N . ALA A 1 100 ? -3.866 0.150 -11.813 1.00 79.44 100 ALA A N 1
ATOM 778 C CA . ALA A 1 100 ? -4.439 -0.637 -12.895 1.00 79.44 100 ALA A CA 1
ATOM 779 C C . ALA A 1 100 ? -4.226 -2.152 -12.730 1.00 79.44 100 ALA A C 1
ATOM 781 O O . ALA A 1 100 ? -4.473 -2.893 -13.674 1.00 79.44 100 ALA A O 1
ATOM 782 N N . ASN A 1 101 ? -3.783 -2.639 -11.566 1.00 84.69 101 ASN A N 1
ATOM 783 C CA . ASN A 1 101 ? -3.652 -4.080 -11.354 1.00 84.69 101 ASN A CA 1
ATOM 784 C C . ASN A 1 101 ? -5.024 -4.754 -11.444 1.00 84.69 101 ASN A C 1
ATOM 786 O O . ASN A 1 101 ? -5.987 -4.307 -10.817 1.00 84.69 101 ASN A O 1
ATOM 790 N N . GLY A 1 102 ? -5.102 -5.810 -12.253 1.00 82.81 102 GLY A N 1
ATOM 791 C CA . GLY A 1 102 ? -6.356 -6.491 -12.577 1.00 82.81 102 GLY A CA 1
ATOM 792 C C . GLY A 1 102 ? -7.226 -5.745 -13.591 1.00 82.81 102 GLY A C 1
ATOM 793 O O . GLY A 1 102 ? -8.348 -6.175 -13.845 1.00 82.81 102 GLY A O 1
ATOM 794 N N . ALA A 1 103 ? -6.740 -4.643 -14.178 1.00 87.00 103 ALA A N 1
ATOM 795 C CA . ALA A 1 103 ? -7.410 -4.014 -15.309 1.00 87.00 103 ALA A CA 1
ATOM 796 C C . ALA A 1 103 ? -7.429 -4.984 -16.486 1.00 87.00 103 ALA A C 1
ATOM 798 O O . ALA A 1 103 ? -6.383 -5.521 -16.849 1.00 87.00 103 ALA A O 1
ATOM 799 N N . VAL A 1 104 ? -8.600 -5.162 -17.088 1.00 90.62 104 VAL A N 1
ATOM 800 C CA . VAL A 1 104 ? -8.762 -5.936 -18.316 1.00 90.62 104 VAL A CA 1
ATOM 801 C C . VAL A 1 104 ? -9.026 -4.955 -19.446 1.00 90.62 104 VAL A C 1
ATOM 803 O O . VAL A 1 104 ? -10.011 -4.214 -19.402 1.00 90.62 104 VAL A O 1
ATOM 806 N N . ILE A 1 105 ? -8.134 -4.911 -20.433 1.00 90.12 105 ILE A N 1
ATOM 807 C CA . ILE A 1 105 ? -8.255 -4.008 -21.581 1.00 90.12 105 ILE A CA 1
ATOM 808 C C . ILE A 1 105 ? -8.170 -4.780 -22.893 1.00 90.12 105 ILE A C 1
ATOM 810 O O . ILE A 1 105 ? -7.528 -5.825 -22.965 1.00 90.12 105 ILE A O 1
ATOM 814 N N . GLN A 1 106 ? -8.781 -4.221 -23.936 1.00 88.31 106 GLN A N 1
ATOM 815 C CA . GLN A 1 106 ? -8.557 -4.671 -25.304 1.00 88.31 106 GLN A CA 1
ATOM 816 C C . GLN A 1 106 ? -7.302 -3.995 -25.868 1.00 88.31 106 GLN A C 1
ATOM 818 O O . GLN A 1 106 ? -7.174 -2.765 -25.811 1.00 88.31 106 GLN A O 1
ATOM 823 N N . THR A 1 107 ? -6.415 -4.812 -26.417 1.00 86.31 107 THR A N 1
ATOM 824 C CA . THR A 1 107 ? -5.176 -4.460 -27.112 1.00 86.31 107 THR A CA 1
ATOM 825 C C . THR A 1 107 ? -5.235 -4.966 -28.550 1.00 86.31 107 THR A C 1
ATOM 827 O O . THR A 1 107 ? -5.991 -5.891 -28.852 1.00 86.31 107 THR A O 1
ATOM 830 N N . GLU A 1 108 ? -4.462 -4.346 -29.439 1.00 80.31 108 GLU A N 1
ATOM 831 C CA . GLU A 1 108 ? -4.374 -4.774 -30.843 1.00 80.31 108 GLU A CA 1
ATOM 832 C C . GLU A 1 108 ? -3.533 -6.050 -30.998 1.00 80.31 108 GLU A C 1
ATOM 834 O O . GLU A 1 108 ? -3.884 -6.918 -31.791 1.00 80.31 108 GLU A O 1
ATOM 839 N N . ASP A 1 109 ? -2.476 -6.190 -30.193 1.00 79.06 109 ASP A N 1
ATOM 840 C CA . ASP A 1 109 ? -1.488 -7.267 -30.336 1.00 79.06 109 ASP A CA 1
ATOM 841 C C . ASP A 1 109 ? -1.895 -8.584 -29.652 1.00 79.06 109 ASP A C 1
ATOM 843 O O . ASP A 1 109 ? -1.511 -9.659 -30.104 1.00 79.06 109 ASP A O 1
ATOM 847 N N . TYR A 1 110 ? -2.655 -8.511 -28.553 1.00 80.50 110 TYR A N 1
ATOM 848 C CA . TYR A 1 110 ? -2.925 -9.655 -27.665 1.00 80.50 110 TYR A CA 1
ATOM 849 C C . TYR A 1 110 ? -4.405 -9.783 -27.286 1.00 80.50 110 TYR A C 1
ATOM 851 O O . TYR A 1 110 ? -4.745 -10.374 -26.262 1.00 80.50 110 TYR A O 1
ATOM 859 N N . GLU A 1 111 ? -5.288 -9.181 -28.084 1.00 85.44 111 GLU A N 1
ATOM 860 C CA . GLU A 1 111 ? -6.724 -9.117 -27.819 1.00 85.44 111 GLU A CA 1
ATOM 861 C C . GLU A 1 111 ? -7.023 -8.614 -26.393 1.00 85.44 111 GLU A C 1
ATOM 863 O O . GLU A 1 111 ? -6.642 -7.498 -26.034 1.00 85.44 111 GLU A O 1
ATOM 868 N N . GLN A 1 112 ? -7.719 -9.404 -25.575 1.00 89.75 112 GLN A N 1
ATOM 869 C CA . GLN A 1 112 ? -8.065 -9.054 -24.208 1.00 89.75 112 GLN A CA 1
ATOM 870 C C . GLN A 1 112 ? -6.952 -9.476 -23.243 1.00 89.75 112 GLN A C 1
ATOM 872 O O . GLN A 1 112 ? -6.666 -10.665 -23.089 1.00 89.75 112 GLN A O 1
ATOM 877 N N . VAL A 1 113 ? -6.371 -8.502 -22.536 1.00 91.62 113 VAL A N 1
ATOM 878 C CA . VAL A 1 113 ? -5.294 -8.746 -21.566 1.00 91.62 113 VAL A CA 1
ATOM 879 C C . VAL A 1 113 ? -5.623 -8.200 -20.185 1.00 91.62 113 VAL A C 1
ATOM 881 O O . VAL A 1 113 ? -6.155 -7.095 -20.043 1.00 91.62 113 VAL A O 1
ATOM 884 N N . ALA A 1 114 ? -5.250 -8.959 -19.156 1.00 91.69 114 ALA A N 1
ATOM 885 C CA . ALA A 1 114 ? -5.196 -8.500 -17.776 1.00 91.69 114 ALA A CA 1
ATOM 886 C C . ALA A 1 114 ? -3.815 -7.907 -17.468 1.00 91.69 114 ALA A C 1
ATOM 888 O O . ALA A 1 114 ? -2.785 -8.493 -17.802 1.00 91.69 114 ALA A O 1
ATOM 889 N N . ILE A 1 115 ? -3.791 -6.750 -16.808 1.00 90.94 115 ILE A N 1
ATOM 890 C CA . ILE A 1 115 ? -2.566 -5.987 -16.549 1.00 90.94 115 ILE A CA 1
ATOM 891 C C . ILE A 1 115 ? -2.128 -6.125 -15.091 1.00 90.94 115 ILE A C 1
ATOM 893 O O . ILE A 1 115 ? -2.936 -6.005 -14.162 1.00 90.94 115 ILE A O 1
ATOM 897 N N . ARG A 1 116 ? -0.820 -6.283 -14.881 1.00 89.06 116 ARG A N 1
ATOM 898 C CA . ARG A 1 116 ? -0.168 -6.157 -13.576 1.00 89.06 116 ARG A CA 1
ATOM 899 C C . ARG A 1 116 ? 1.100 -5.312 -13.684 1.00 89.06 116 ARG A C 1
ATOM 901 O O . ARG A 1 116 ? 2.054 -5.704 -14.341 1.00 89.06 116 ARG A O 1
ATOM 908 N N . GLY A 1 117 ? 1.128 -4.176 -12.996 1.00 86.88 117 GLY A N 1
ATOM 909 C CA . GLY A 1 117 ? 2.329 -3.375 -12.785 1.00 86.88 117 GLY A CA 1
ATOM 910 C C . GLY A 1 117 ? 3.015 -3.738 -11.468 1.00 86.88 117 GLY A C 1
ATOM 911 O O . GLY A 1 117 ? 2.362 -3.859 -10.424 1.00 86.88 117 GLY A O 1
ATOM 912 N N . LYS A 1 118 ? 4.339 -3.903 -11.505 1.00 86.25 118 LYS A N 1
ATOM 913 C CA . LYS A 1 118 ? 5.191 -4.067 -10.322 1.00 86.25 118 LYS A CA 1
ATOM 914 C C . LYS A 1 118 ? 6.364 -3.097 -10.404 1.00 86.25 118 LYS A C 1
ATOM 916 O O . LYS A 1 118 ? 7.115 -3.120 -11.371 1.00 86.25 118 LYS A O 1
ATOM 921 N N . THR A 1 119 ? 6.558 -2.301 -9.356 1.00 83.19 119 THR A N 1
ATOM 922 C CA . THR A 1 119 ? 7.756 -1.467 -9.197 1.00 83.19 119 THR A CA 1
ATOM 923 C C . THR A 1 119 ? 8.679 -2.110 -8.174 1.00 83.19 119 THR A C 1
ATOM 925 O O . THR A 1 119 ? 8.244 -2.440 -7.069 1.00 83.19 119 THR A O 1
ATOM 928 N N . GLN A 1 120 ? 9.947 -2.300 -8.529 1.00 81.94 120 GLN A N 1
ATOM 929 C CA . GLN A 1 120 ? 10.970 -2.819 -7.622 1.00 81.94 120 GLN A CA 1
ATOM 930 C C . GLN A 1 120 ? 12.239 -1.970 -7.689 1.00 81.94 120 GLN A C 1
ATOM 932 O O . GLN A 1 120 ? 12.605 -1.449 -8.742 1.00 81.94 120 GLN A O 1
ATOM 937 N N . HIS A 1 121 ? 12.915 -1.809 -6.551 1.00 79.88 121 HIS A N 1
ATOM 938 C CA . HIS A 1 121 ? 14.234 -1.188 -6.526 1.00 79.88 121 HIS A CA 1
ATOM 939 C C . HIS A 1 121 ? 15.260 -2.209 -7.006 1.00 79.88 121 HIS A C 1
ATOM 941 O O . HIS A 1 121 ? 15.442 -3.245 -6.371 1.00 79.88 121 HIS A O 1
ATOM 947 N N . VAL A 1 122 ? 15.906 -1.916 -8.131 1.00 81.62 122 VAL A N 1
ATOM 948 C CA . VAL A 1 122 ? 16.959 -2.755 -8.706 1.00 81.62 122 VAL A CA 1
ATOM 949 C C . VAL A 1 122 ? 18.302 -2.081 -8.457 1.00 81.62 122 VAL A C 1
ATOM 951 O O . VAL A 1 122 ? 18.445 -0.864 -8.615 1.00 81.62 122 VAL A O 1
ATOM 954 N N . GLU A 1 123 ? 19.285 -2.868 -8.031 1.00 80.75 123 GLU A N 1
ATOM 955 C CA . GLU A 1 123 ? 20.664 -2.415 -7.887 1.00 80.75 123 GLU A CA 1
ATOM 956 C C . GLU A 1 123 ? 21.295 -2.224 -9.266 1.00 80.75 123 GLU A C 1
ATOM 958 O O . GLU A 1 123 ? 21.394 -3.154 -10.063 1.00 80.75 123 GLU A O 1
ATOM 963 N N . GLN A 1 124 ? 21.742 -1.005 -9.550 1.00 76.44 124 GLN A N 1
ATOM 964 C CA . GLN A 1 124 ? 22.463 -0.670 -10.766 1.00 76.44 124 GLN A CA 1
ATOM 965 C C . GLN A 1 124 ? 23.886 -0.247 -10.407 1.00 76.44 124 GLN A C 1
ATOM 967 O O . GLN A 1 124 ? 24.098 0.641 -9.578 1.00 76.44 124 GLN A O 1
ATOM 972 N N . ILE A 1 125 ? 24.879 -0.861 -11.049 1.00 77.50 125 ILE A N 1
ATOM 973 C CA . ILE A 1 125 ? 26.280 -0.464 -10.889 1.00 77.50 125 ILE A CA 1
ATOM 974 C C . ILE A 1 125 ? 26.463 0.892 -11.571 1.00 77.50 125 ILE A C 1
ATOM 976 O O . ILE A 1 125 ? 26.397 1.002 -12.793 1.00 77.50 125 ILE A O 1
ATOM 980 N N . ALA A 1 126 ? 26.665 1.934 -10.770 1.00 67.06 126 ALA A N 1
ATOM 981 C CA . ALA A 1 126 ? 26.801 3.304 -11.250 1.00 67.06 126 ALA A C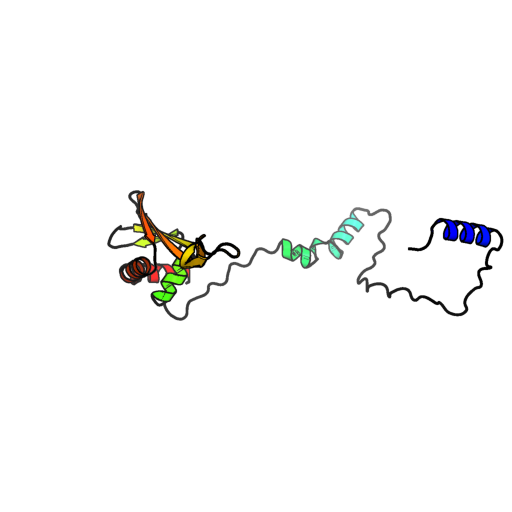A 1
ATOM 982 C C . ALA A 1 126 ? 28.248 3.639 -11.630 1.00 67.06 126 ALA A C 1
ATOM 984 O O . ALA A 1 126 ? 28.479 4.400 -12.567 1.00 67.06 126 ALA A O 1
ATOM 985 N N . ARG A 1 127 ? 29.229 3.091 -10.900 1.00 70.25 127 ARG A N 1
ATOM 986 C CA . ARG A 1 127 ? 30.656 3.326 -11.154 1.00 70.25 127 ARG A CA 1
ATOM 987 C C . ARG A 1 127 ? 31.497 2.187 -10.590 1.00 70.25 127 ARG A C 1
ATOM 989 O O . ARG A 1 127 ? 31.207 1.695 -9.503 1.00 70.25 127 ARG A O 1
ATOM 996 N N . VAL A 1 128 ? 32.545 1.797 -11.306 1.00 73.06 128 VAL A N 1
ATOM 997 C CA . VAL A 1 128 ? 33.588 0.898 -10.799 1.00 73.06 128 VAL A CA 1
ATOM 998 C C . VAL A 1 128 ? 34.902 1.662 -10.854 1.00 73.06 128 VAL A C 1
ATOM 1000 O O . VAL A 1 128 ? 35.369 2.010 -11.936 1.00 73.06 128 VAL A O 1
ATOM 1003 N N . GLU A 1 129 ? 35.468 1.965 -9.694 1.00 74.44 129 GLU A N 1
ATOM 1004 C CA . GLU A 1 129 ? 36.786 2.585 -9.555 1.00 74.44 129 GLU A CA 1
ATOM 1005 C C . GLU A 1 129 ? 37.783 1.520 -9.099 1.00 74.44 129 GLU A C 1
ATOM 1007 O O . GLU A 1 129 ? 37.463 0.677 -8.261 1.00 74.44 129 GLU A O 1
ATOM 1012 N N . ILE A 1 130 ? 38.981 1.523 -9.677 1.00 70.56 130 ILE A N 1
ATOM 1013 C CA . ILE A 1 130 ? 40.064 0.624 -9.279 1.00 70.56 130 ILE A CA 1
ATOM 1014 C C . ILE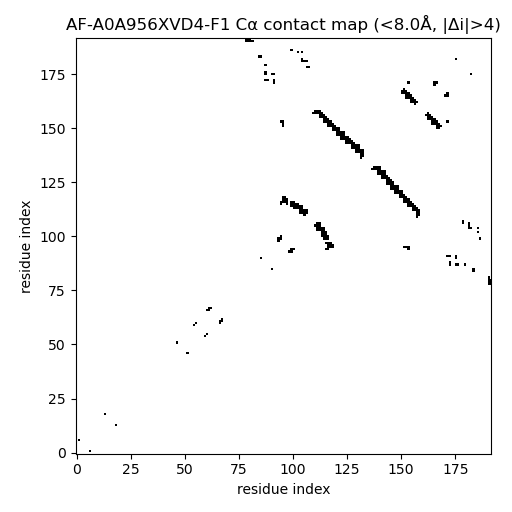 A 1 130 ? 41.101 1.488 -8.570 1.00 70.56 130 ILE A C 1
ATOM 1016 O O . ILE A 1 130 ? 41.745 2.322 -9.203 1.00 70.56 130 ILE A O 1
ATOM 1020 N N . GLU A 1 131 ? 41.222 1.315 -7.260 1.00 71.38 131 GLU A N 1
ATOM 1021 C CA . GLU A 1 131 ? 42.166 2.043 -6.409 1.00 71.38 131 GLU A CA 1
ATOM 1022 C C . GLU A 1 131 ? 43.219 1.072 -5.861 1.00 71.38 131 GLU A C 1
ATOM 1024 O O . GLU A 1 131 ? 42.964 -0.125 -5.732 1.00 71.38 131 GLU A O 1
ATOM 1029 N N . ALA A 1 132 ? 44.415 1.561 -5.536 1.00 66.19 132 ALA A N 1
ATOM 1030 C CA . ALA A 1 132 ? 45.402 0.755 -4.819 1.00 66.19 132 ALA A CA 1
ATOM 1031 C C . ALA A 1 132 ? 44.952 0.529 -3.362 1.00 66.19 132 ALA A C 1
ATOM 1033 O O . ALA A 1 132 ? 44.360 1.416 -2.742 1.00 66.19 132 ALA A O 1
ATOM 1034 N N . ALA A 1 133 ? 45.214 -0.654 -2.809 1.00 64.25 133 ALA A N 1
ATOM 1035 C CA . ALA A 1 133 ? 44.823 -1.011 -1.452 1.00 64.25 133 ALA A CA 1
ATOM 1036 C C . ALA A 1 133 ? 45.541 -0.115 -0.425 1.00 64.25 133 ALA A C 1
ATOM 1038 O O . ALA A 1 133 ? 46.747 0.119 -0.553 1.00 64.25 133 ALA A O 1
ATOM 1039 N N . PRO A 1 134 ? 44.854 0.346 0.638 1.00 63.75 134 PRO A N 1
ATOM 1040 C CA . PRO A 1 134 ? 45.513 1.088 1.701 1.00 63.75 134 PRO A CA 1
ATOM 1041 C C . PRO A 1 134 ? 46.446 0.140 2.466 1.00 63.75 134 PRO A C 1
ATOM 1043 O O . PRO A 1 134 ? 45.998 -0.675 3.268 1.00 63.75 134 PRO A O 1
ATOM 1046 N N . GLY A 1 135 ? 47.744 0.229 2.164 1.00 68.19 135 GLY A N 1
ATOM 1047 C CA . GLY A 1 135 ? 48.814 -0.571 2.768 1.00 68.19 135 GLY A CA 1
ATOM 1048 C C . GLY A 1 135 ? 49.662 -1.380 1.782 1.00 68.19 135 GLY A C 1
ATOM 1049 O O . GLY A 1 135 ? 50.733 -1.831 2.175 1.00 68.19 135 GLY A O 1
ATOM 1050 N N . ASP A 1 136 ? 49.235 -1.535 0.524 1.00 68.06 136 ASP A N 1
ATOM 1051 C CA . ASP A 1 136 ? 50.004 -2.253 -0.503 1.00 68.06 136 ASP A CA 1
ATOM 1052 C C . ASP A 1 136 ? 49.704 -1.692 -1.912 1.00 68.06 136 ASP A C 1
ATOM 1054 O O . ASP A 1 136 ? 48.623 -1.948 -2.456 1.00 68.06 136 ASP A O 1
ATOM 1058 N N . PRO A 1 137 ? 50.632 -0.917 -2.510 1.00 67.00 137 PRO A N 1
ATOM 1059 C CA . PRO A 1 137 ? 50.444 -0.302 -3.820 1.00 67.00 137 PRO A CA 1
ATOM 1060 C C . PRO A 1 137 ? 50.361 -1.298 -4.987 1.00 67.00 137 PRO A C 1
ATOM 1062 O O . PRO A 1 137 ? 49.864 -0.920 -6.048 1.00 67.00 137 PRO A O 1
ATOM 1065 N N . GLU A 1 138 ? 50.813 -2.548 -4.825 1.00 71.00 138 GLU A N 1
ATOM 1066 C CA . GLU A 1 138 ? 50.695 -3.574 -5.876 1.00 71.00 138 GLU A CA 1
ATOM 1067 C C . GLU A 1 138 ? 49.320 -4.254 -5.884 1.00 71.00 138 GLU A C 1
ATOM 1069 O O . GLU A 1 138 ? 48.919 -4.877 -6.873 1.00 71.00 138 GLU A O 1
ATOM 1074 N N . ARG A 1 139 ? 48.545 -4.105 -4.806 1.00 65.31 139 ARG A N 1
ATOM 1075 C CA . ARG A 1 139 ? 47.231 -4.727 -4.668 1.00 65.31 139 ARG A CA 1
ATOM 1076 C C . ARG A 1 139 ? 46.133 -3.762 -5.097 1.00 65.31 139 ARG A C 1
ATOM 1078 O O . ARG A 1 139 ? 45.944 -2.710 -4.501 1.00 65.31 139 ARG A O 1
ATOM 1085 N N . GLN A 1 140 ? 45.349 -4.140 -6.101 1.00 68.25 140 GLN A N 1
ATOM 1086 C CA . GLN A 1 140 ? 44.217 -3.337 -6.569 1.00 68.25 140 GLN A CA 1
ATOM 1087 C C . GLN A 1 140 ? 42.913 -3.720 -5.853 1.00 68.25 140 GLN A C 1
ATOM 1089 O O . GLN A 1 140 ? 42.589 -4.901 -5.706 1.00 68.25 140 GLN A O 1
ATOM 1094 N N . VAL A 1 141 ? 42.136 -2.718 -5.446 1.00 69.75 141 VAL A N 1
ATOM 1095 C CA . VAL A 1 141 ? 40.803 -2.832 -4.847 1.00 69.75 141 VAL A CA 1
ATOM 1096 C C . VAL A 1 141 ? 39.779 -2.230 -5.803 1.00 69.75 141 VAL A C 1
ATOM 1098 O O . VAL A 1 141 ? 39.896 -1.084 -6.231 1.00 69.75 141 VAL A O 1
ATOM 1101 N N . LYS A 1 142 ? 38.747 -3.011 -6.138 1.00 75.56 142 LYS A N 1
ATOM 1102 C CA . LYS A 1 142 ? 37.627 -2.557 -6.971 1.00 75.56 142 LYS A CA 1
ATOM 1103 C C . LYS A 1 142 ? 36.533 -1.972 -6.085 1.00 75.56 142 LYS A C 1
ATOM 1105 O O . LYS A 1 142 ? 35.806 -2.708 -5.419 1.00 75.56 142 LYS A O 1
ATOM 1110 N N . LYS A 1 143 ? 36.394 -0.653 -6.097 1.00 78.38 143 LYS A N 1
ATOM 1111 C CA . LYS A 1 143 ? 35.312 0.068 -5.435 1.00 78.38 143 LYS A CA 1
ATOM 1112 C C . LYS A 1 143 ? 34.124 0.167 -6.385 1.00 78.38 143 LYS A C 1
ATOM 1114 O O . LYS A 1 143 ? 34.157 0.885 -7.381 1.00 78.38 143 LYS A O 1
ATOM 1119 N N . THR A 1 144 ? 33.069 -0.581 -6.078 1.00 79.31 144 THR A N 1
ATOM 1120 C CA . THR A 1 144 ? 31.829 -0.586 -6.864 1.00 79.31 144 THR A CA 1
ATOM 1121 C C . THR A 1 144 ? 30.810 0.319 -6.184 1.00 79.31 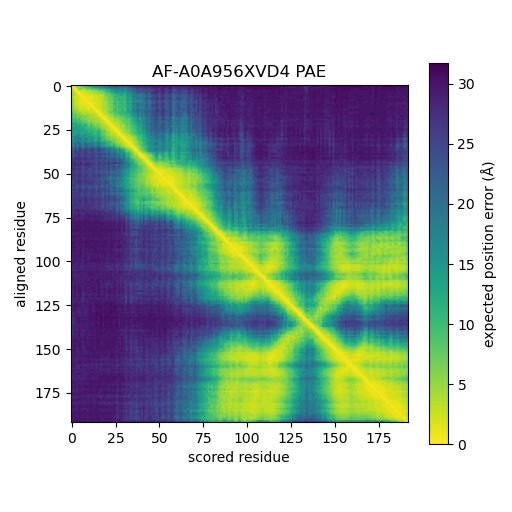144 THR A C 1
ATOM 1123 O O . THR A 1 144 ? 30.398 0.059 -5.057 1.00 79.31 144 THR A O 1
ATOM 1126 N N . THR A 1 145 ? 30.406 1.400 -6.845 1.00 77.06 145 THR A N 1
ATOM 1127 C CA . THR A 1 145 ? 29.295 2.247 -6.401 1.00 77.06 145 THR A CA 1
ATOM 1128 C C . THR A 1 145 ? 27.992 1.689 -6.958 1.00 77.06 145 THR A C 1
ATOM 1130 O O . THR A 1 145 ? 27.778 1.694 -8.172 1.00 77.06 145 THR A O 1
ATOM 1133 N N . ILE A 1 146 ? 27.120 1.222 -6.067 1.00 81.25 146 ILE A N 1
ATOM 1134 C CA . ILE A 1 146 ? 25.791 0.701 -6.396 1.00 81.25 146 ILE A CA 1
ATOM 1135 C C . ILE A 1 146 ? 24.761 1.811 -6.162 1.00 81.25 146 ILE A C 1
ATOM 1137 O O . ILE A 1 146 ? 24.767 2.465 -5.119 1.00 81.25 146 ILE A O 1
ATOM 1141 N N . ARG A 1 147 ? 23.872 2.031 -7.133 1.00 82.12 147 ARG A N 1
ATOM 1142 C CA . ARG A 1 147 ? 22.722 2.935 -7.030 1.00 82.12 147 ARG A CA 1
ATOM 1143 C C . ARG A 1 147 ? 21.441 2.121 -7.154 1.00 82.12 147 ARG A C 1
ATOM 1145 O O . ARG A 1 147 ? 21.279 1.371 -8.106 1.00 82.12 147 ARG A O 1
ATOM 1152 N N . LEU A 1 148 ? 20.506 2.315 -6.231 1.00 80.25 148 LEU A N 1
ATOM 1153 C CA . LEU A 1 148 ? 19.165 1.745 -6.342 1.00 80.25 148 LEU A CA 1
ATOM 1154 C C . LEU A 1 148 ? 18.342 2.586 -7.323 1.00 80.25 148 LEU A C 1
ATOM 1156 O O . LEU A 1 148 ? 18.103 3.773 -7.076 1.00 80.25 148 LEU A O 1
ATOM 1160 N N . LYS A 1 149 ? 17.911 1.985 -8.435 1.00 80.75 149 LYS A N 1
ATOM 1161 C CA . LYS A 1 149 ? 16.997 2.606 -9.400 1.00 80.75 149 LYS A CA 1
ATOM 1162 C C . LYS A 1 149 ? 15.630 1.914 -9.310 1.00 80.75 149 LYS A C 1
ATOM 1164 O O . LYS A 1 149 ? 15.574 0.687 -9.412 1.00 80.75 149 LYS A O 1
ATOM 1169 N N . PRO A 1 150 ? 14.526 2.654 -9.110 1.00 78.19 150 PRO A N 1
ATOM 1170 C CA . PRO A 1 150 ? 13.198 2.071 -9.244 1.00 78.19 150 PRO A CA 1
ATOM 1171 C C . PRO A 1 150 ? 12.984 1.664 -10.705 1.00 78.19 150 PRO A C 1
ATOM 1173 O O . PRO A 1 150 ? 13.133 2.490 -11.606 1.00 78.19 150 PRO A O 1
ATOM 1176 N N . THR A 1 151 ? 12.659 0.395 -10.926 1.00 82.00 151 THR A N 1
ATOM 1177 C CA . THR A 1 151 ? 12.355 -0.158 -12.248 1.00 82.00 151 THR A CA 1
ATOM 1178 C C . THR A 1 151 ? 10.954 -0.745 -12.213 1.00 82.00 151 THR A C 1
ATOM 1180 O O . THR A 1 151 ? 10.593 -1.460 -11.273 1.00 82.00 151 THR A O 1
ATOM 1183 N N . THR A 1 152 ? 10.150 -0.389 -13.212 1.00 83.50 152 THR A N 1
ATOM 1184 C CA . THR A 1 152 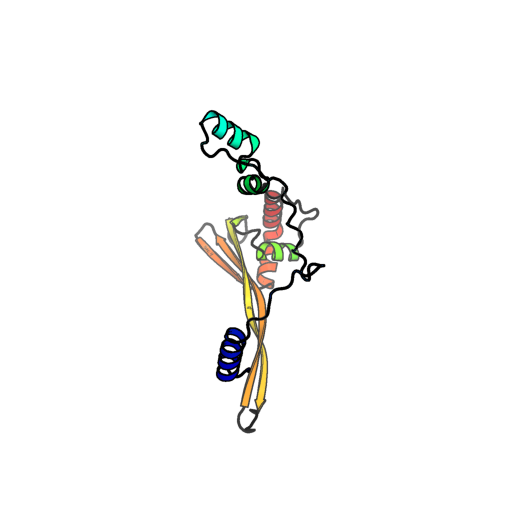? 8.776 -0.873 -13.353 1.00 83.50 152 THR A CA 1
ATOM 1185 C C . THR A 1 152 ? 8.750 -1.989 -14.387 1.00 83.50 152 THR A C 1
ATOM 1187 O O . THR A 1 152 ? 9.261 -1.821 -15.495 1.00 83.50 152 THR A O 1
ATOM 1190 N N . THR A 1 153 ? 8.125 -3.101 -14.024 1.00 88.00 153 THR A N 1
ATOM 1191 C CA . THR A 1 153 ? 7.817 -4.216 -14.916 1.00 88.00 153 THR A CA 1
ATOM 1192 C C . THR A 1 153 ? 6.307 -4.281 -15.094 1.00 88.00 153 THR A C 1
ATOM 1194 O O . THR A 1 153 ? 5.554 -4.241 -14.113 1.00 88.00 153 THR A O 1
ATOM 1197 N N . LEU A 1 154 ? 5.861 -4.360 -16.343 1.00 89.06 154 LEU A N 1
ATOM 1198 C CA . LEU A 1 154 ? 4.470 -4.575 -16.709 1.00 89.06 154 LEU A CA 1
ATOM 1199 C C . LEU A 1 154 ? 4.308 -6.008 -17.206 1.00 89.06 154 LEU A C 1
ATOM 1201 O O . LEU A 1 154 ? 4.930 -6.392 -18.190 1.00 89.06 154 LEU A O 1
ATOM 1205 N N . THR A 1 155 ? 3.455 -6.778 -16.545 1.00 91.12 155 THR A N 1
ATOM 1206 C CA . THR A 1 155 ? 3.081 -8.125 -16.973 1.00 91.12 155 THR A CA 1
ATOM 1207 C C . THR A 1 155 ? 1.672 -8.085 -17.551 1.00 91.12 155 THR A C 1
ATOM 1209 O O . THR A 1 155 ? 0.744 -7.581 -16.907 1.00 91.12 155 THR A O 1
ATOM 1212 N N . LEU A 1 156 ? 1.512 -8.629 -18.751 1.00 92.12 156 LEU A N 1
ATOM 1213 C CA . LEU A 1 156 ? 0.232 -8.853 -19.409 1.00 92.12 156 LEU A CA 1
ATOM 1214 C C . LEU A 1 156 ? -0.082 -10.345 -19.384 1.00 92.12 156 LEU A C 1
ATOM 1216 O O . LEU A 1 156 ? 0.790 -11.165 -19.668 1.00 92.12 156 LEU A O 1
ATOM 1220 N N . LEU A 1 157 ? -1.326 -10.680 -19.065 1.00 93.25 157 LEU A N 1
ATOM 1221 C CA . LEU A 1 157 ? -1.873 -12.026 -19.190 1.00 93.25 157 LEU A CA 1
ATOM 1222 C C . LEU A 1 157 ? -2.998 -11.990 -20.222 1.00 93.25 157 LEU A C 1
ATOM 1224 O O . LEU A 1 157 ? -4.046 -11.395 -19.960 1.00 93.25 157 LEU A O 1
ATOM 1228 N N . ALA A 1 158 ? -2.766 -12.594 -21.382 1.00 91.94 158 ALA A N 1
ATOM 1229 C CA . ALA A 1 158 ? -3.759 -12.723 -22.440 1.00 91.94 158 ALA A CA 1
ATOM 1230 C C . ALA A 1 158 ? -4.737 -13.876 -22.160 1.00 91.94 158 ALA A C 1
ATOM 1232 O O . ALA A 1 158 ? -4.493 -14.744 -21.316 1.00 91.94 158 ALA A O 1
ATOM 1233 N N . GLN A 1 159 ? -5.870 -13.874 -22.863 1.00 88.44 159 GLN A N 1
ATOM 1234 C CA . GLN A 1 159 ? -6.944 -14.855 -22.675 1.00 88.44 159 GLN A CA 1
ATOM 1235 C C . GLN A 1 159 ? -6.520 -16.300 -22.989 1.00 88.44 159 GLN A C 1
ATOM 1237 O O . GLN A 1 159 ? -7.026 -17.241 -22.377 1.00 88.44 159 GLN A O 1
ATOM 1242 N N . ASP A 1 160 ? -5.583 -16.479 -23.914 1.00 89.88 160 ASP A N 1
ATOM 1243 C CA . ASP A 1 160 ? -5.003 -17.770 -24.294 1.00 89.88 160 ASP A CA 1
ATOM 1244 C C . ASP A 1 160 ? -3.990 -18.312 -23.263 1.00 89.88 160 ASP A C 1
ATOM 1246 O O . ASP A 1 160 ? -3.482 -19.423 -23.414 1.00 89.88 160 ASP A O 1
ATOM 1250 N N . GLY A 1 161 ? -3.711 -17.549 -22.201 1.00 87.81 161 GLY A N 1
ATOM 1251 C CA . GLY A 1 161 ? -2.720 -17.873 -21.178 1.00 87.81 161 GLY A CA 1
ATOM 1252 C C . GLY A 1 161 ? -1.307 -17.388 -21.503 1.00 87.81 161 GLY A C 1
ATOM 1253 O O . GLY A 1 161 ? -0.392 -17.642 -20.715 1.00 87.81 161 GLY A O 1
ATOM 1254 N N . THR A 1 162 ? -1.108 -16.677 -22.616 1.00 91.56 162 THR A N 1
ATOM 1255 C CA . THR A 1 162 ? 0.181 -16.073 -22.961 1.00 91.56 162 THR A CA 1
ATOM 1256 C C . THR A 1 162 ? 0.531 -14.976 -21.957 1.00 91.56 162 THR A C 1
ATOM 1258 O O . THR A 1 162 ? -0.279 -14.098 -21.647 1.00 91.56 162 THR A O 1
ATOM 1261 N N . VAL A 1 163 ? 1.763 -15.026 -21.447 1.00 92.06 163 VAL A N 1
ATOM 1262 C CA . VAL A 1 163 ? 2.304 -14.037 -20.510 1.00 92.06 163 VAL A CA 1
ATOM 1263 C C . VAL A 1 163 ? 3.376 -13.222 -21.216 1.00 92.06 163 VAL A C 1
ATOM 1265 O O . VAL A 1 163 ? 4.344 -13.781 -21.730 1.00 92.06 163 VAL A O 1
ATOM 1268 N N . VAL A 1 164 ? 3.215 -11.901 -21.216 1.00 90.94 164 VAL A N 1
ATOM 1269 C CA . VAL A 1 164 ? 4.182 -10.962 -21.796 1.00 90.94 164 VAL A CA 1
ATOM 1270 C C . VAL A 1 164 ? 4.686 -10.040 -20.701 1.00 90.94 164 VAL A C 1
ATOM 1272 O O . VAL A 1 164 ? 3.895 -9.370 -20.039 1.00 90.94 164 VAL A O 1
ATOM 1275 N N . GLU A 1 165 ? 6.001 -9.990 -20.516 1.00 90.44 165 GLU A N 1
ATOM 1276 C CA . GLU A 1 165 ? 6.644 -9.080 -19.572 1.00 90.44 165 GLU A CA 1
ATOM 1277 C C . GLU A 1 165 ? 7.385 -7.976 -20.321 1.00 90.44 165 GLU A C 1
ATOM 1279 O O . GLU A 1 165 ? 8.151 -8.228 -21.250 1.00 90.44 165 GLU A O 1
ATOM 1284 N N . MET A 1 166 ? 7.141 -6.736 -19.910 1.00 89.12 166 MET A N 1
ATOM 1285 C CA . MET A 1 166 ? 7.776 -5.542 -20.449 1.00 89.12 166 MET A CA 1
ATOM 1286 C C . MET A 1 166 ? 8.506 -4.836 -19.315 1.00 89.12 166 MET A C 1
ATOM 1288 O O . MET A 1 166 ? 7.897 -4.461 -18.310 1.00 89.12 166 MET A O 1
ATOM 1292 N N . GLU A 1 167 ? 9.810 -4.644 -19.473 1.00 86.44 167 GLU A N 1
ATOM 1293 C CA . GLU A 1 167 ? 10.649 -3.965 -18.491 1.00 86.44 167 GLU A CA 1
ATOM 1294 C C . GLU A 1 167 ? 11.255 -2.696 -19.088 1.00 86.44 167 GLU A C 1
ATOM 1296 O O . GLU A 1 167 ? 11.692 -2.666 -20.239 1.00 86.44 167 GLU A O 1
ATOM 1301 N N . GLY A 1 168 ? 11.301 -1.645 -18.273 1.00 80.31 168 GLY A N 1
ATOM 1302 C CA . GLY A 1 168 ? 11.943 -0.388 -18.631 1.00 80.31 168 GLY A CA 1
ATOM 1303 C C . GLY A 1 168 ? 11.002 0.640 -19.257 1.00 80.31 168 GLY A C 1
ATOM 1304 O O . GLY A 1 168 ? 9.920 0.341 -19.764 1.00 80.31 168 GLY A O 1
ATOM 1305 N N . ASP A 1 169 ? 11.443 1.895 -19.188 1.00 79.25 169 ASP A N 1
ATOM 1306 C CA . ASP A 1 169 ? 10.603 3.064 -19.460 1.00 79.25 169 ASP A CA 1
ATOM 1307 C C . ASP A 1 169 ? 10.139 3.133 -20.925 1.00 79.25 169 ASP A C 1
ATOM 1309 O O . ASP A 1 169 ? 9.012 3.539 -21.197 1.00 79.25 169 ASP A O 1
ATOM 1313 N N . GLU A 1 170 ? 10.976 2.703 -21.874 1.00 83.38 170 GLU A N 1
ATOM 1314 C CA . GLU A 1 170 ? 10.669 2.743 -23.309 1.00 83.38 170 GLU A CA 1
ATOM 1315 C C . GLU A 1 170 ? 9.561 1.755 -23.694 1.00 83.38 170 GLU A C 1
ATOM 1317 O O . GLU A 1 170 ? 8.580 2.150 -24.324 1.00 83.38 170 GLU A O 1
ATOM 1322 N N . ALA A 1 171 ? 9.665 0.496 -23.252 1.00 85.06 171 ALA A N 1
ATOM 1323 C CA . ALA A 1 171 ? 8.654 -0.528 -23.514 1.00 85.06 171 ALA A CA 1
ATOM 1324 C C . ALA A 1 171 ? 7.301 -0.155 -22.880 1.00 85.06 171 ALA A C 1
ATOM 1326 O O . ALA A 1 171 ? 6.253 -0.258 -23.522 1.00 85.06 171 ALA A O 1
ATOM 1327 N N . LEU A 1 172 ? 7.329 0.371 -21.650 1.00 83.50 172 LEU A N 1
ATOM 1328 C CA . LEU A 1 172 ? 6.153 0.900 -20.956 1.00 83.50 172 LEU A CA 1
ATOM 1329 C C . LEU A 1 172 ? 5.500 2.060 -21.717 1.00 83.50 172 LEU A C 1
ATOM 1331 O O . LEU A 1 172 ? 4.285 2.061 -21.921 1.00 83.50 172 LEU A O 1
ATOM 1335 N N . LEU A 1 173 ? 6.286 3.049 -22.149 1.00 84.56 173 LEU A N 1
ATOM 1336 C CA . LEU A 1 173 ? 5.773 4.192 -22.908 1.00 84.56 173 LEU A CA 1
ATOM 1337 C C . LEU A 1 173 ? 5.207 3.765 -24.265 1.00 84.56 173 LEU A C 1
ATOM 1339 O O . LEU A 1 173 ? 4.161 4.285 -24.664 1.00 84.56 173 LEU A O 1
ATOM 1343 N N . GLY A 1 174 ? 5.849 2.811 -24.940 1.00 86.69 174 GLY A N 1
ATOM 1344 C CA . GLY A 1 174 ? 5.354 2.211 -26.178 1.00 86.69 174 GLY A CA 1
ATOM 1345 C C . GLY A 1 174 ? 3.977 1.581 -25.983 1.00 86.69 174 GLY A C 1
ATOM 1346 O O . GLY A 1 174 ? 3.020 1.966 -26.660 1.00 86.69 174 GLY A O 1
ATOM 1347 N N . PHE A 1 175 ? 3.839 0.714 -24.977 1.00 87.94 175 PHE A N 1
ATOM 1348 C CA . PHE A 1 175 ? 2.568 0.073 -24.639 1.00 87.94 175 PHE A CA 1
ATOM 1349 C C . PHE A 1 175 ? 1.464 1.084 -24.295 1.00 87.94 175 PHE A C 1
ATOM 1351 O O . PHE A 1 175 ? 0.344 0.983 -24.803 1.00 87.94 175 PHE A O 1
ATOM 1358 N N . ILE A 1 176 ? 1.771 2.082 -23.459 1.00 87.06 176 ILE A N 1
ATOM 1359 C CA . ILE A 1 176 ? 0.821 3.133 -23.060 1.00 87.06 176 ILE A CA 1
ATOM 1360 C C . ILE A 1 176 ? 0.364 3.945 -24.270 1.00 87.06 176 ILE A C 1
ATOM 1362 O O . ILE A 1 176 ? -0.805 4.324 -24.351 1.00 87.06 176 ILE A O 1
ATOM 1366 N N . THR A 1 177 ? 1.279 4.244 -25.190 1.00 87.25 177 THR A N 1
ATOM 1367 C CA . THR A 1 177 ? 0.980 5.052 -26.375 1.00 87.25 177 THR A CA 1
ATOM 1368 C C . THR A 1 177 ? 0.091 4.282 -27.343 1.00 87.25 177 THR A C 1
ATOM 1370 O O . THR A 1 177 ? -0.918 4.835 -27.783 1.00 87.25 177 THR A O 1
ATOM 1373 N N . ALA A 1 178 ? 0.399 3.007 -27.595 1.00 88.31 178 ALA A N 1
ATOM 1374 C CA . ALA A 1 178 ? -0.406 2.127 -28.443 1.00 88.31 178 ALA A CA 1
ATOM 1375 C C . ALA A 1 178 ? -1.818 1.904 -27.871 1.00 88.31 178 ALA A C 1
ATOM 1377 O O . ALA A 1 178 ? -2.812 2.007 -28.583 1.00 88.31 178 ALA A O 1
ATOM 1378 N N . ASN A 1 179 ? -1.937 1.710 -26.554 1.00 88.25 179 ASN A N 1
ATOM 1379 C CA . ASN A 1 179 ? -3.199 1.339 -25.902 1.00 88.25 179 ASN A CA 1
ATOM 1380 C C . ASN A 1 179 ? -3.873 2.501 -25.153 1.00 88.25 179 ASN A C 1
ATOM 1382 O O . ASN A 1 179 ? -4.720 2.295 -24.274 1.00 88.25 179 ASN A O 1
ATOM 1386 N N . LYS A 1 180 ? -3.520 3.748 -25.495 1.00 84.88 180 LYS A N 1
ATOM 1387 C CA . LYS A 1 180 ? -3.939 4.957 -24.766 1.00 84.88 180 LYS A CA 1
ATOM 1388 C C . LYS A 1 180 ? -5.452 5.042 -24.586 1.00 84.88 180 LYS A C 1
ATOM 1390 O O . LYS A 1 180 ? -5.920 5.397 -23.504 1.00 84.88 180 LYS A O 1
ATOM 1395 N N . ARG A 1 181 ? -6.222 4.739 -25.636 1.00 85.25 181 ARG A N 1
ATOM 1396 C CA . ARG A 1 181 ? -7.689 4.846 -25.620 1.00 85.25 181 ARG A CA 1
ATOM 1397 C C . ARG A 1 181 ? -8.316 3.856 -24.638 1.00 85.25 181 ARG A C 1
ATOM 1399 O O . ARG A 1 181 ? -9.114 4.279 -23.804 1.00 85.25 181 ARG A O 1
ATOM 1406 N N . SER A 1 182 ? -7.921 2.585 -24.699 1.00 87.31 182 SER A N 1
ATOM 1407 C CA . SER A 1 182 ? -8.427 1.527 -23.816 1.00 87.31 182 SER A CA 1
ATOM 1408 C C . SER A 1 182 ? -8.075 1.801 -22.353 1.00 87.31 182 SER A C 1
ATOM 1410 O O . SER A 1 182 ? -8.947 1.758 -21.486 1.00 87.31 182 SER A O 1
ATOM 1412 N N . LEU A 1 183 ? -6.826 2.193 -22.084 1.00 85.56 183 LEU A N 1
ATOM 1413 C CA . LEU A 1 183 ? -6.362 2.555 -20.741 1.00 85.56 183 LEU A CA 1
ATOM 1414 C C . LEU A 1 183 ? -7.098 3.781 -20.180 1.00 85.56 183 LEU A C 1
ATOM 1416 O O . LEU A 1 183 ? -7.552 3.759 -19.039 1.00 85.56 183 LEU A O 1
ATOM 1420 N N . THR A 1 184 ? -7.276 4.834 -20.985 1.00 82.50 184 THR A N 1
ATOM 1421 C CA . THR A 1 184 ? -8.017 6.036 -20.559 1.00 82.50 184 THR A CA 1
ATOM 1422 C C . THR A 1 184 ? -9.480 5.704 -20.271 1.00 82.50 184 THR A C 1
ATOM 1424 O O . THR A 1 184 ? -10.032 6.176 -19.282 1.00 82.50 184 THR A O 1
ATOM 1427 N N . SER A 1 185 ? -10.109 4.868 -21.104 1.00 84.06 185 SER A N 1
ATOM 1428 C CA . SER A 1 185 ? -11.492 4.429 -20.895 1.00 84.06 185 SER A CA 1
ATOM 1429 C C . SER A 1 185 ? -11.650 3.660 -19.584 1.00 84.06 185 SER A C 1
ATOM 1431 O O . SER A 1 185 ? -12.563 3.954 -18.818 1.00 84.06 185 SER A O 1
ATOM 1433 N N . TYR A 1 186 ? -10.742 2.721 -19.301 1.00 85.12 186 TYR A N 1
ATOM 1434 C CA . TYR A 1 186 ? -10.745 1.971 -18.046 1.00 85.12 186 TYR A CA 1
ATOM 1435 C C . TYR A 1 186 ? -10.582 2.891 -16.832 1.00 85.12 186 TYR A C 1
ATOM 1437 O O . TYR A 1 186 ? -11.353 2.798 -15.880 1.00 85.12 186 TYR A O 1
ATOM 1445 N N . LEU A 1 187 ? -9.614 3.812 -16.869 1.00 79.94 187 LEU A N 1
ATOM 1446 C CA . LEU A 1 187 ? -9.387 4.744 -15.762 1.00 79.94 187 LEU A CA 1
ATOM 1447 C C . LEU A 1 187 ? -10.598 5.655 -15.544 1.00 79.94 187 LEU A C 1
ATOM 1449 O O . LEU A 1 187 ? -11.048 5.802 -14.414 1.00 79.94 187 LEU A O 1
ATOM 1453 N N . ASN A 1 188 ? -11.184 6.192 -16.613 1.00 78.50 188 ASN A N 1
ATOM 1454 C CA . ASN A 1 188 ? -12.392 7.007 -16.509 1.00 78.50 188 ASN A CA 1
ATOM 1455 C C . ASN A 1 188 ? -13.589 6.222 -15.962 1.00 78.50 188 ASN A C 1
ATOM 1457 O O . ASN A 1 188 ? -14.441 6.813 -15.320 1.00 78.50 188 ASN A O 1
ATOM 1461 N N . GLN A 1 189 ? -13.692 4.917 -16.226 1.00 81.44 189 GLN A N 1
ATOM 1462 C CA . GLN A 1 189 ? -14.758 4.089 -15.660 1.00 81.44 189 GLN A CA 1
ATOM 1463 C C . GLN A 1 189 ? -14.508 3.755 -14.187 1.00 81.44 189 GLN A C 1
ATOM 1465 O O . GLN A 1 189 ? -15.452 3.704 -13.410 1.00 81.44 189 GLN A O 1
ATOM 1470 N N . LYS A 1 190 ? -13.251 3.516 -13.803 1.00 75.06 190 LYS A N 1
ATOM 1471 C CA . LYS A 1 190 ? -12.873 3.157 -12.431 1.00 75.06 190 LYS A CA 1
ATOM 1472 C C . LYS A 1 190 ? -12.931 4.340 -11.459 1.00 75.06 190 LYS A C 1
ATOM 1474 O O . LYS A 1 190 ? -13.138 4.122 -10.271 1.00 75.06 190 LYS A O 1
ATOM 1479 N N . PHE A 1 191 ? -12.698 5.552 -11.961 1.00 69.62 191 PHE A N 1
ATOM 1480 C CA . PHE A 1 191 ? -12.642 6.789 -11.177 1.00 69.62 191 PHE A CA 1
ATOM 1481 C C . PHE A 1 191 ? -13.833 7.733 -11.407 1.00 69.62 191 PHE A C 1
ATOM 1483 O O . PHE A 1 191 ? -13.785 8.861 -10.931 1.00 69.62 191 PHE A O 1
ATOM 1490 N N . LYS A 1 192 ? -14.865 7.284 -12.132 1.00 58.97 192 LYS A N 1
ATOM 1491 C CA . LYS A 1 192 ? -16.218 7.862 -12.091 1.00 58.97 192 LYS A CA 1
ATOM 1492 C C . LYS A 1 192 ? -16.994 7.289 -10.909 1.00 58.97 192 LYS A C 1
ATOM 1494 O O . LYS A 1 192 ? -17.952 7.955 -10.481 1.00 58.97 192 LYS A O 1
#

Sequence (192 aa):
HPNPAELYQHILDGKNQPRPLTVQPEPLYKLPAPPPITRFVFAPDIIDEEQGLRLIQEQGAWKSNGFQALLEVPRPPEQIEPVVAPRPGHMALVLAAGVANGAVIQTEDYEQVAIRGKTQHVEQIARVEIEAAPGDPERQVKKTTIRLKPTTTLTLLAQDGTVVEMEGDEALLGFITANKRSLTSYLNQKFK

Mean predicted aligned error: 18.51 Å